Protein AF-A0A8H3VP81-F1 (afdb_monomer)

Nearest PDB structures (foldseek):
  7emz-assembly1_A  TM=8.449E-01  e=2.776E-16  Aspergillus novofumigatus IBT 16806
  7enb-assembly2_B  TM=8.308E-01  e=3.836E-16  Aspergillus novofumigatus IBT 16806
  7emz-assembly2_B  TM=8.264E-01  e=7.727E-16  Aspergillus novofumigatus IBT 16806
  7de2-assembly2_B  TM=8.235E-01  e=1.255E-15  Aspergillus novofumigatus IBT 16806
  7enb-assembly1_A  TM=8.402E-01  e=2.815E-15  Aspergillus novofumigatus IBT 16806

Sequence (264 aa):
MATAAVQYAPGTPSSGATVLLEKEKRTQEGRHDVATTMYYYKEADDGSPPAPTYVGKPDNVERPFVGQRVVVRDISGREGEYRLDNHGFQVLKHVSQEKEFVDDGKIKAEYYPEVEQLLKDATGANRIFIFDHTIRRQTADDRLSGTQLRGPIINIWRPIKTIYKDPLAIASAPSVPDSDLVGAALVYPDRRGETFVVKPGKGHEWFFKYAQTPGEVTLIKCFDSWEHEGLARRVPHSAFVDEAEEGREARESIEVRALVFYDE

Solvent-accessible surface area (backbone atoms only — not comparable to full-atom values): 15400 Å² total; per-residue (Å²): 104,47,46,32,54,49,86,59,73,93,66,86,79,83,83,85,78,92,78,86,88,77,87,80,76,89,77,90,80,98,64,74,58,41,81,32,68,48,76,21,46,44,80,47,96,84,68,57,73,59,76,65,45,50,62,97,5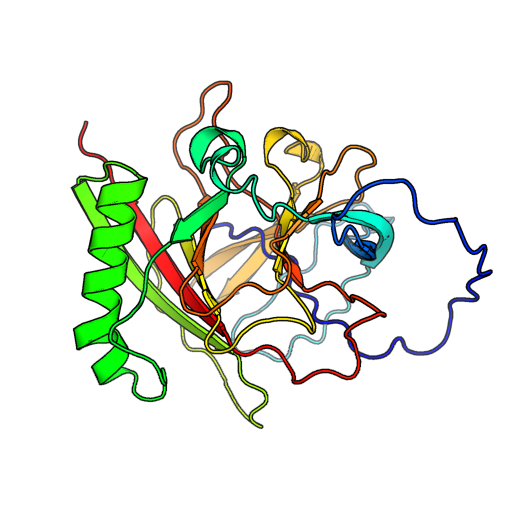0,88,82,85,70,87,76,61,65,40,78,42,81,45,61,36,37,41,37,70,98,48,41,88,77,40,37,48,53,54,28,7,28,29,60,43,84,47,76,64,88,70,67,78,84,84,46,72,68,55,42,60,70,54,41,46,58,53,51,46,50,53,46,28,73,75,68,69,37,76,45,70,47,76,57,47,70,49,78,42,63,98,62,100,76,86,85,87,84,80,64,88,89,90,67,27,32,39,36,42,38,31,33,58,41,67,29,60,14,56,40,65,34,36,33,34,17,84,35,55,59,71,92,39,51,41,73,23,39,36,34,45,96,89,48,78,41,30,27,32,44,42,43,82,60,95,64,56,44,36,34,28,58,69,62,38,33,43,46,37,32,38,40,36,29,28,31,47,85,72,87,58,92,74,55,31,36,35,25,50,33,31,53,43,70,41,82,93,28,62,91,46,67,79,52,33,34,38,36,38,37,28,30,59,36,69,81,133

Structure (mmCIF, N/CA/C/O backbone):
data_AF-A0A8H3VP81-F1
#
_entry.id   AF-A0A8H3VP81-F1
#
loop_
_atom_site.group_PDB
_atom_site.id
_atom_site.type_symbol
_atom_site.label_atom_id
_atom_site.label_alt_id
_atom_site.label_comp_id
_atom_site.label_asym_id
_atom_site.label_entity_id
_atom_site.label_seq_id
_atom_site.pdbx_PDB_ins_code
_atom_site.Cartn_x
_atom_site.Cartn_y
_atom_site.Cartn_z
_atom_site.occupancy
_atom_site.B_iso_or_equiv
_atom_site.auth_seq_id
_atom_site.auth_comp_id
_atom_site.auth_asym_id
_atom_site.auth_atom_id
_atom_site.pdbx_PDB_model_num
ATOM 1 N N . MET A 1 1 ? 14.656 -9.738 5.662 1.00 31.34 1 MET A N 1
ATOM 2 C CA . MET A 1 1 ? 13.296 -9.367 6.117 1.00 31.34 1 MET A CA 1
ATOM 3 C C . MET A 1 1 ? 12.781 -8.337 5.142 1.00 31.34 1 MET A C 1
ATOM 5 O O . MET A 1 1 ? 12.974 -7.159 5.396 1.00 31.34 1 MET A O 1
ATOM 9 N N . ALA A 1 2 ? 12.260 -8.798 4.009 1.00 26.44 2 ALA A N 1
ATOM 10 C CA . ALA A 1 2 ? 11.964 -7.953 2.868 1.00 26.44 2 ALA A CA 1
ATOM 11 C C . ALA A 1 2 ? 10.536 -7.423 2.916 1.00 26.44 2 ALA A C 1
ATOM 13 O O . ALA A 1 2 ? 9.584 -8.186 2.825 1.00 26.44 2 ALA A O 1
ATOM 14 N N . THR A 1 3 ? 10.405 -6.111 3.082 1.00 30.42 3 THR A N 1
ATOM 15 C CA . THR A 1 3 ? 9.191 -5.372 2.746 1.00 30.42 3 THR A CA 1
ATOM 16 C C . THR A 1 3 ? 9.321 -4.944 1.286 1.00 30.42 3 THR A C 1
ATOM 18 O O . THR A 1 3 ? 10.372 -4.449 0.892 1.00 30.42 3 THR A O 1
ATOM 21 N N . ALA A 1 4 ? 8.317 -5.166 0.444 1.00 30.89 4 ALA A N 1
ATOM 22 C CA . ALA A 1 4 ? 8.272 -4.566 -0.888 1.00 30.89 4 ALA A CA 1
ATOM 23 C C . ALA A 1 4 ? 7.542 -3.226 -0.756 1.00 30.89 4 ALA A C 1
ATOM 25 O O . ALA A 1 4 ? 6.317 -3.189 -0.787 1.00 30.89 4 ALA A O 1
ATOM 26 N N . ALA A 1 5 ? 8.275 -2.140 -0.526 1.00 35.00 5 ALA A N 1
ATOM 27 C CA . ALA A 1 5 ? 7.713 -0.795 -0.547 1.00 35.00 5 ALA A CA 1
ATOM 28 C C . ALA A 1 5 ? 8.438 -0.005 -1.634 1.00 35.00 5 ALA A C 1
ATOM 30 O O . ALA A 1 5 ? 9.649 0.199 -1.556 1.00 35.00 5 ALA A O 1
ATOM 31 N N . VAL A 1 6 ? 7.703 0.453 -2.646 1.00 32.59 6 VAL A N 1
ATOM 32 C CA . VAL A 1 6 ? 8.226 1.437 -3.595 1.00 32.59 6 VAL A CA 1
ATOM 33 C C . VAL A 1 6 ? 8.178 2.776 -2.855 1.00 32.59 6 VAL A C 1
ATOM 35 O O . VAL A 1 6 ? 7.139 3.416 -2.741 1.00 32.59 6 VAL A O 1
ATOM 38 N N . GLN A 1 7 ? 9.293 3.147 -2.222 1.00 30.36 7 GLN A N 1
ATOM 39 C CA . GLN A 1 7 ? 9.376 4.243 -1.244 1.00 30.36 7 GLN A CA 1
ATOM 40 C C . GLN A 1 7 ? 9.414 5.661 -1.841 1.00 30.36 7 GLN A C 1
ATOM 42 O O . GLN A 1 7 ? 9.808 6.604 -1.154 1.00 30.36 7 GLN A O 1
ATOM 47 N N . TYR A 1 8 ? 8.990 5.866 -3.086 1.00 30.80 8 TYR A N 1
ATOM 48 C CA . TYR A 1 8 ? 9.090 7.184 -3.707 1.00 30.80 8 TYR A CA 1
ATOM 49 C C . TYR A 1 8 ? 7.761 7.937 -3.630 1.00 30.80 8 TYR A C 1
ATOM 51 O O . TYR A 1 8 ? 6.795 7.623 -4.320 1.00 30.80 8 TYR A O 1
ATOM 59 N N . ALA A 1 9 ? 7.724 8.959 -2.770 1.00 28.20 9 ALA A N 1
ATOM 60 C CA . ALA A 1 9 ? 6.784 10.061 -2.926 1.00 28.20 9 ALA A CA 1
ATOM 61 C C . ALA A 1 9 ? 7.248 10.919 -4.121 1.00 28.20 9 ALA A C 1
ATOM 63 O O . ALA A 1 9 ? 8.451 11.178 -4.225 1.00 28.20 9 ALA A O 1
ATOM 64 N N . PRO A 1 10 ? 6.353 11.366 -5.015 1.00 31.06 10 PRO A N 1
ATOM 65 C CA . PRO A 1 10 ? 6.738 12.247 -6.107 1.00 31.06 10 PRO A CA 1
ATOM 66 C C . PRO A 1 10 ? 7.179 13.605 -5.542 1.00 31.06 10 PRO A C 1
ATOM 68 O O . PRO A 1 10 ? 6.376 14.385 -5.038 1.00 31.06 10 PRO A O 1
ATOM 71 N N . GLY A 1 11 ? 8.484 13.862 -5.602 1.00 30.55 11 GLY A N 1
ATOM 72 C CA . GLY A 1 11 ? 9.084 15.190 -5.517 1.00 30.55 11 GLY A CA 1
ATOM 73 C C . GLY A 1 11 ? 9.434 15.669 -6.925 1.00 30.55 11 GLY A C 1
ATOM 74 O O . GLY A 1 11 ? 9.762 14.860 -7.792 1.00 30.55 11 GLY A O 1
ATOM 75 N N . THR A 1 12 ? 9.319 16.975 -7.154 1.00 28.14 12 THR A N 1
ATOM 76 C CA . THR A 1 12 ? 9.455 17.657 -8.448 1.00 28.14 12 THR A CA 1
ATOM 77 C C . THR A 1 12 ? 10.636 17.123 -9.273 1.00 28.14 12 THR A C 1
ATOM 79 O O . THR A 1 12 ? 11.768 17.166 -8.783 1.00 28.14 12 THR A O 1
ATOM 82 N N . PRO A 1 13 ? 10.431 16.644 -10.516 1.00 33.00 13 PRO A N 1
ATOM 83 C CA . PRO A 1 13 ? 11.538 16.176 -11.333 1.00 33.00 13 PRO A CA 1
ATOM 84 C C . PRO A 1 13 ? 12.478 17.344 -11.640 1.00 33.00 13 PRO A C 1
ATOM 86 O O . PRO A 1 13 ? 12.058 18.378 -12.168 1.00 33.00 13 PRO A O 1
ATOM 89 N N . SER A 1 14 ? 13.766 17.179 -11.336 1.00 29.98 14 SER A N 1
ATOM 90 C CA . SER A 1 14 ? 14.806 18.022 -11.911 1.00 29.98 14 SER A CA 1
ATOM 91 C C . SER A 1 14 ? 14.835 17.775 -13.422 1.00 29.98 14 SER A C 1
ATOM 93 O O . SER A 1 14 ? 15.289 16.745 -13.901 1.00 29.98 14 SER A O 1
ATOM 95 N N . SER A 1 15 ? 14.260 18.731 -14.157 1.00 34.03 15 SER A N 1
ATOM 96 C CA . SER A 1 15 ? 14.527 19.083 -15.557 1.00 34.03 15 SER A CA 1
ATOM 97 C C . SER A 1 15 ? 15.039 17.951 -16.466 1.00 34.03 15 SER A C 1
ATOM 99 O O . SER A 1 15 ? 16.248 17.745 -16.573 1.00 34.03 15 SER A O 1
ATOM 101 N N . GLY A 1 16 ? 14.142 17.329 -17.242 1.00 33.69 16 GLY A N 1
ATOM 102 C CA . GLY A 1 16 ? 14.579 16.566 -18.418 1.00 33.69 16 GLY A CA 1
ATOM 103 C C . GLY A 1 16 ? 13.631 15.528 -19.016 1.00 33.69 16 GLY A C 1
ATOM 104 O O . GLY A 1 16 ? 14.121 14.520 -19.508 1.00 33.69 16 GLY A O 1
ATOM 105 N N . ALA A 1 17 ? 12.308 15.722 -19.010 1.00 31.64 17 ALA A N 1
ATOM 106 C CA . ALA A 1 17 ? 11.405 14.840 -19.758 1.00 31.64 17 ALA A CA 1
ATOM 107 C C . ALA A 1 17 ? 10.361 15.653 -20.535 1.00 31.64 17 ALA A C 1
ATOM 109 O O . ALA A 1 17 ? 9.475 16.275 -19.952 1.00 31.64 17 ALA A O 1
ATOM 110 N N . THR A 1 18 ? 10.474 15.664 -21.864 1.00 27.55 18 THR A N 1
ATOM 111 C CA . THR A 1 18 ? 9.452 16.212 -22.764 1.00 27.55 18 THR A CA 1
ATOM 112 C C . THR A 1 18 ? 8.326 15.189 -22.898 1.00 27.55 18 THR A C 1
ATOM 114 O O . THR A 1 18 ? 8.525 14.124 -23.476 1.00 27.55 18 THR A O 1
ATOM 117 N N . VAL A 1 19 ? 7.147 15.500 -22.356 1.00 34.31 19 VAL A N 1
ATOM 118 C CA . VAL A 1 19 ? 5.938 14.669 -22.468 1.00 34.31 19 VAL A CA 1
ATOM 119 C C . VAL A 1 19 ? 5.041 15.251 -23.563 1.00 34.31 19 VAL A C 1
ATOM 121 O O . VAL A 1 19 ? 4.592 16.390 -23.458 1.00 34.31 19 VAL A O 1
ATOM 124 N N . LEU A 1 20 ? 4.783 14.476 -24.620 1.00 30.33 20 LEU A N 1
ATOM 125 C CA . LEU A 1 20 ? 3.730 14.762 -25.597 1.00 30.33 20 LEU A CA 1
ATOM 126 C C . LEU A 1 20 ? 2.412 14.195 -25.056 1.00 30.33 20 LEU A C 1
ATOM 128 O O . LEU A 1 20 ? 2.304 12.999 -24.795 1.00 30.33 20 LEU A O 1
ATOM 132 N N . LEU A 1 21 ? 1.437 15.076 -24.837 1.00 30.00 21 LEU A N 1
ATOM 133 C CA . LEU A 1 21 ? 0.128 14.747 -24.276 1.00 30.00 21 LEU A CA 1
ATOM 134 C C . LEU A 1 21 ? -0.846 14.377 -25.399 1.00 30.00 21 LEU A C 1
ATOM 136 O O . LEU A 1 21 ? -1.317 15.255 -26.120 1.00 30.00 21 LEU A O 1
ATOM 140 N N . GLU A 1 22 ? -1.215 13.103 -25.497 1.00 32.81 22 GLU A N 1
ATOM 141 C CA . GLU A 1 22 ? -2.450 12.699 -26.172 1.00 32.81 22 GLU A CA 1
ATOM 142 C C . GLU A 1 22 ? -3.533 12.454 -25.117 1.00 32.81 22 GLU A C 1
ATOM 144 O O . GLU A 1 22 ? -3.372 11.666 -24.186 1.00 32.81 22 GLU A O 1
ATOM 149 N N . LYS A 1 23 ? -4.636 13.202 -25.227 1.00 31.95 23 LYS A N 1
ATOM 150 C CA . LYS A 1 23 ? -5.805 13.079 -24.351 1.00 31.95 23 LYS A CA 1
ATOM 151 C C . LYS A 1 23 ? -6.635 11.878 -24.791 1.00 31.95 23 LYS A C 1
ATOM 153 O O . LYS A 1 23 ? -7.395 11.985 -25.753 1.00 31.95 23 LYS A O 1
ATOM 158 N N . GLU A 1 24 ? -6.545 10.768 -24.069 1.00 39.34 24 GLU A N 1
ATOM 159 C CA . GLU A 1 24 ? -7.477 9.656 -24.258 1.00 39.34 24 GLU A CA 1
ATOM 160 C C . GLU A 1 24 ? -8.797 9.879 -23.505 1.00 39.34 24 GLU A C 1
ATOM 162 O O . GLU A 1 24 ? -8.860 10.396 -22.389 1.00 39.34 24 GLU A O 1
ATOM 167 N N . LYS A 1 25 ? -9.884 9.535 -24.200 1.00 37.19 25 LYS A N 1
ATOM 168 C CA . LYS A 1 25 ? -11.284 9.730 -23.813 1.00 37.19 25 LYS A CA 1
ATOM 169 C C . LYS A 1 25 ? -11.712 8.718 -22.745 1.00 37.19 25 LYS A C 1
ATOM 171 O O . LYS A 1 25 ? -11.517 7.520 -22.916 1.00 37.19 25 LYS A O 1
ATOM 176 N N . ARG A 1 26 ? -12.417 9.220 -21.723 1.00 42.69 26 ARG A N 1
ATOM 177 C CA . ARG A 1 26 ? -13.188 8.460 -20.720 1.00 42.69 26 ARG A CA 1
ATOM 178 C C . ARG A 1 26 ? -14.019 7.348 -21.377 1.00 42.69 26 ARG A C 1
ATOM 180 O O . ARG A 1 26 ? -14.896 7.644 -22.190 1.00 42.69 26 ARG A O 1
ATOM 187 N N . THR A 1 27 ? -13.778 6.100 -20.994 1.00 40.91 27 THR A N 1
ATOM 188 C CA . THR A 1 27 ? -14.673 4.963 -21.258 1.00 40.91 27 THR A CA 1
ATOM 189 C C . THR A 1 27 ? -15.631 4.743 -20.077 1.00 40.91 27 THR A C 1
ATOM 191 O O . THR A 1 27 ? -15.440 5.282 -18.990 1.00 40.91 27 THR A O 1
ATOM 194 N N . GLN A 1 28 ? -16.758 4.095 -20.370 1.00 42.06 28 GLN A N 1
ATOM 195 C CA . GLN A 1 28 ? -18.056 4.189 -19.688 1.00 42.06 28 GLN A CA 1
ATOM 196 C C . GLN A 1 28 ? -18.141 3.613 -18.254 1.00 42.06 28 GLN A C 1
ATOM 198 O O . GLN A 1 28 ? -17.516 2.611 -17.936 1.00 42.06 28 GLN A O 1
ATOM 203 N N . GLU A 1 29 ? -19.036 4.247 -17.475 1.00 47.41 29 GLU A N 1
ATOM 204 C CA . GLU A 1 29 ? -19.636 3.897 -16.167 1.00 47.41 29 GLU A CA 1
ATOM 205 C C . GLU A 1 29 ? -18.781 3.994 -14.881 1.00 47.41 29 GLU A C 1
ATOM 207 O O . GLU A 1 29 ? -18.199 3.038 -14.384 1.00 47.41 29 GLU A O 1
ATOM 212 N N . GLY A 1 30 ? -18.832 5.177 -14.252 1.00 63.47 30 GLY A N 1
ATOM 213 C CA . GLY A 1 30 ? -18.900 5.335 -12.788 1.00 63.47 30 GLY A CA 1
ATOM 214 C C . GLY A 1 30 ? -17.639 5.144 -11.936 1.00 63.47 30 GLY A C 1
ATOM 215 O O . GLY A 1 30 ? -17.684 5.527 -10.770 1.00 63.47 30 GLY A O 1
ATOM 216 N N . ARG A 1 31 ? -16.536 4.598 -12.462 1.00 83.94 31 ARG A N 1
ATOM 217 C CA . ARG A 1 31 ? -15.318 4.300 -11.674 1.00 83.94 31 ARG A CA 1
ATOM 218 C C . ARG A 1 31 ? -14.227 5.350 -11.865 1.00 83.94 31 ARG A C 1
ATOM 220 O O . ARG A 1 31 ? -14.074 5.894 -12.960 1.00 83.94 31 ARG A O 1
ATOM 227 N N . HIS A 1 32 ? -13.473 5.634 -10.803 1.00 95.75 32 HIS A N 1
ATOM 228 C CA . HIS A 1 32 ? -12.393 6.625 -10.816 1.00 95.75 32 HIS A CA 1
ATOM 229 C C . HIS A 1 32 ? -11.045 5.982 -11.166 1.00 95.75 32 HIS A C 1
ATOM 231 O O . HIS A 1 32 ? -10.088 6.083 -10.414 1.00 95.75 32 HIS A O 1
ATOM 237 N N . ASP A 1 33 ? -10.957 5.272 -12.291 1.00 97.44 33 ASP A N 1
ATOM 238 C CA . ASP A 1 33 ? -9.673 4.724 -12.752 1.00 97.44 33 ASP A CA 1
ATOM 239 C C . ASP A 1 33 ? -8.718 5.866 -13.142 1.00 97.44 33 ASP A C 1
ATOM 241 O O . ASP A 1 33 ? -9.114 6.810 -13.834 1.00 97.44 33 ASP A O 1
ATOM 245 N N . VAL A 1 34 ? -7.448 5.773 -12.734 1.00 97.62 34 VAL A N 1
ATOM 246 C CA . VAL A 1 34 ? -6.461 6.847 -12.930 1.00 97.62 34 VAL A CA 1
ATOM 247 C C . VAL A 1 34 ? -5.314 6.384 -13.820 1.00 97.62 34 VAL A C 1
ATOM 249 O O . VAL A 1 34 ? -4.563 5.472 -13.477 1.00 97.62 34 VAL A O 1
ATOM 252 N N . ALA A 1 35 ? -5.134 7.056 -14.957 1.00 97.31 35 ALA A N 1
ATOM 253 C CA . ALA A 1 35 ? -3.972 6.871 -15.820 1.00 97.31 35 ALA A CA 1
ATOM 254 C C . ALA A 1 35 ? -2.811 7.761 -15.347 1.00 97.31 35 ALA A C 1
ATOM 256 O O . ALA A 1 35 ? -2.815 8.973 -15.568 1.00 97.31 35 ALA A O 1
ATOM 257 N N . THR A 1 36 ? -1.792 7.161 -14.736 1.00 95.00 36 THR A N 1
ATOM 258 C CA . THR A 1 36 ? -0.668 7.868 -14.100 1.00 95.00 36 THR A CA 1
ATOM 259 C C . THR A 1 36 ? 0.681 7.276 -14.511 1.00 95.00 36 THR A C 1
ATOM 261 O O . THR A 1 36 ? 0.753 6.312 -15.278 1.00 95.00 36 THR A O 1
ATOM 264 N N . THR A 1 37 ? 1.768 7.867 -14.026 1.00 93.31 37 THR A N 1
ATOM 265 C CA . THR A 1 37 ? 3.122 7.326 -14.171 1.00 93.31 37 THR A CA 1
ATOM 266 C C . THR A 1 37 ? 3.552 6.699 -12.851 1.00 93.31 37 THR A C 1
ATOM 268 O O . THR A 1 37 ? 3.639 7.388 -11.839 1.00 93.31 37 THR A O 1
ATOM 271 N N . MET A 1 38 ? 3.857 5.402 -12.871 1.00 89.31 38 MET A N 1
ATOM 272 C CA . MET A 1 38 ? 4.494 4.709 -11.751 1.00 89.31 38 MET A CA 1
ATOM 273 C C . MET A 1 38 ? 5.995 4.613 -11.994 1.00 89.31 38 MET A C 1
ATOM 275 O O . MET A 1 38 ? 6.436 4.416 -13.128 1.00 89.31 38 MET A O 1
ATOM 279 N N . TYR A 1 39 ? 6.779 4.753 -10.931 1.00 88.38 39 TYR A N 1
ATOM 280 C CA . TYR A 1 39 ? 8.235 4.737 -10.998 1.00 88.38 39 TYR A CA 1
ATOM 281 C C . TYR A 1 39 ? 8.774 3.393 -10.519 1.00 88.38 39 TYR A C 1
ATOM 283 O O . TYR A 1 39 ? 8.537 2.980 -9.385 1.00 88.38 39 TYR A O 1
ATOM 291 N N . TYR A 1 40 ? 9.506 2.725 -11.401 1.00 89.12 40 TYR A N 1
ATOM 292 C CA . TYR A 1 40 ? 10.112 1.419 -11.178 1.00 89.12 40 TYR A CA 1
ATOM 293 C C . TYR A 1 40 ? 11.619 1.549 -11.032 1.00 89.12 40 TYR A C 1
ATOM 295 O O . TYR A 1 40 ? 12.219 2.515 -11.500 1.00 89.12 40 TYR A O 1
ATOM 303 N N . TYR A 1 41 ? 12.242 0.550 -10.421 1.00 89.31 41 TYR A N 1
ATOM 304 C CA . TYR A 1 41 ? 13.688 0.422 -10.395 1.00 89.31 41 TYR A CA 1
ATOM 305 C C . TYR A 1 41 ? 14.238 0.252 -11.809 1.00 89.31 41 TYR A C 1
ATOM 307 O O . TYR A 1 41 ? 13.760 -0.582 -12.582 1.00 89.31 41 TYR A O 1
ATOM 315 N N . LYS A 1 42 ? 15.261 1.045 -12.131 1.00 89.69 42 LYS A N 1
ATOM 316 C CA . LYS A 1 42 ? 16.054 0.873 -13.341 1.00 89.69 42 LYS A CA 1
ATOM 317 C C . LYS A 1 42 ? 17.310 0.083 -12.977 1.00 89.69 42 LYS A C 1
ATOM 319 O O . LYS A 1 42 ? 18.142 0.566 -12.211 1.00 89.69 42 LYS A O 1
ATOM 324 N N . GLU A 1 43 ? 17.423 -1.121 -13.533 1.00 90.56 43 GLU A N 1
ATOM 325 C CA . GLU A 1 43 ? 18.623 -1.952 -13.403 1.00 90.56 43 GLU A CA 1
ATOM 326 C C . GLU A 1 43 ? 19.861 -1.191 -13.896 1.00 90.56 43 GLU A C 1
ATOM 328 O O . GLU A 1 43 ? 19.788 -0.394 -14.836 1.00 90.56 43 GLU A O 1
ATOM 333 N N . ALA A 1 44 ? 20.993 -1.418 -13.232 1.00 89.00 44 ALA A N 1
ATOM 334 C CA . ALA A 1 44 ? 22.259 -0.851 -13.661 1.00 89.00 44 ALA A CA 1
ATOM 335 C C . ALA A 1 44 ? 22.723 -1.524 -14.961 1.00 89.00 44 ALA A C 1
ATOM 337 O O . ALA A 1 44 ? 22.599 -2.741 -15.110 1.00 89.00 44 ALA A O 1
ATOM 338 N N . ASP A 1 45 ? 23.296 -0.745 -15.882 1.00 88.56 45 ASP A N 1
ATOM 339 C CA . ASP A 1 45 ? 23.763 -1.254 -17.181 1.00 88.56 45 ASP A CA 1
ATOM 340 C C . ASP A 1 45 ? 24.871 -2.319 -17.029 1.00 88.56 45 ASP A C 1
ATOM 342 O O . ASP A 1 45 ? 25.062 -3.158 -17.907 1.00 88.56 45 ASP A O 1
ATOM 346 N N . ASP A 1 46 ? 25.590 -2.306 -15.900 1.00 90.44 46 ASP A N 1
ATOM 347 C CA . ASP A 1 46 ? 26.633 -3.272 -15.539 1.00 90.44 46 ASP A CA 1
ATOM 348 C C . ASP A 1 46 ? 26.108 -4.513 -14.788 1.00 90.44 46 ASP A C 1
ATOM 350 O O . ASP A 1 46 ? 26.891 -5.390 -14.420 1.00 90.44 46 ASP A O 1
ATOM 354 N N . GLY A 1 47 ? 24.794 -4.599 -14.551 1.00 87.12 47 GLY A N 1
ATOM 355 C CA . GLY A 1 47 ? 24.151 -5.692 -13.821 1.00 87.12 47 GLY A CA 1
ATOM 356 C C . GLY A 1 47 ? 24.413 -5.693 -12.313 1.00 87.12 47 GLY A C 1
ATOM 357 O O . GLY A 1 47 ? 24.097 -6.678 -11.639 1.00 87.12 47 GLY A O 1
ATOM 358 N N . SER A 1 48 ? 24.998 -4.626 -11.761 1.00 89.00 48 SER A N 1
ATOM 359 C CA . SER A 1 48 ? 25.196 -4.507 -10.318 1.00 89.00 48 SER A CA 1
ATOM 360 C C . SER A 1 48 ? 23.855 -4.489 -9.564 1.00 89.00 48 SER A C 1
ATOM 362 O O . SER A 1 48 ? 22.856 -3.954 -10.057 1.00 89.00 48 SER A O 1
ATOM 364 N N . PRO A 1 49 ? 23.793 -5.091 -8.359 1.00 88.12 49 PRO A N 1
ATOM 365 C CA . PRO A 1 49 ? 22.574 -5.082 -7.562 1.00 88.12 49 PRO A CA 1
ATOM 366 C C . PRO A 1 49 ? 22.246 -3.663 -7.069 1.00 88.12 49 PRO A C 1
ATOM 368 O O . PRO A 1 49 ? 23.140 -2.815 -6.982 1.00 88.12 49 PRO A O 1
ATOM 371 N N . PRO A 1 50 ? 20.992 -3.404 -6.652 1.00 87.69 50 PRO A N 1
ATOM 372 C CA . PRO A 1 50 ? 20.606 -2.125 -6.077 1.00 87.69 50 PRO A CA 1
ATOM 373 C C . PRO A 1 50 ? 21.532 -1.722 -4.927 1.00 87.69 50 PRO A C 1
ATOM 375 O O . PRO A 1 50 ? 21.844 -2.524 -4.037 1.00 87.69 50 PRO A O 1
ATOM 378 N N . ALA A 1 51 ? 21.941 -0.456 -4.920 1.00 86.69 51 ALA A N 1
ATOM 379 C CA . ALA A 1 51 ? 22.804 0.054 -3.871 1.00 86.69 51 ALA A CA 1
ATOM 380 C C . ALA A 1 51 ? 22.127 -0.045 -2.488 1.00 86.69 51 ALA A C 1
ATOM 382 O O . ALA A 1 51 ? 20.944 0.298 -2.356 1.00 86.69 51 ALA A O 1
ATOM 383 N N . PRO A 1 52 ? 22.865 -0.469 -1.442 1.00 85.50 52 PRO A N 1
ATOM 384 C CA . PRO A 1 52 ? 22.312 -0.619 -0.104 1.00 85.50 52 PRO A CA 1
ATOM 385 C C . PRO A 1 52 ? 21.830 0.720 0.459 1.00 85.50 52 PRO A C 1
ATOM 387 O O . PRO A 1 52 ? 22.465 1.756 0.259 1.00 85.50 52 PRO A O 1
ATOM 390 N N . THR A 1 53 ? 20.741 0.698 1.218 1.00 81.06 53 THR A N 1
ATOM 391 C CA . THR A 1 53 ? 20.315 1.824 2.058 1.00 81.06 53 THR A CA 1
ATOM 392 C C . THR A 1 53 ? 20.869 1.626 3.463 1.00 81.06 53 THR A C 1
ATOM 394 O O . THR A 1 53 ? 20.673 0.568 4.060 1.00 81.06 53 THR A O 1
ATOM 397 N N . TYR A 1 54 ? 21.559 2.632 4.005 1.00 80.25 54 TYR A N 1
ATOM 398 C CA . TYR A 1 54 ? 22.099 2.591 5.366 1.00 80.25 54 TYR A CA 1
ATOM 399 C C . TYR A 1 54 ? 21.183 3.345 6.325 1.00 80.25 54 TYR A C 1
ATOM 401 O O . TYR A 1 54 ? 21.080 4.569 6.276 1.00 80.25 54 TYR A O 1
ATOM 409 N N . VAL A 1 55 ? 20.536 2.616 7.226 1.00 74.94 55 VAL A N 1
ATOM 410 C CA . VAL A 1 55 ? 19.604 3.200 8.190 1.00 74.94 55 VAL A CA 1
ATOM 411 C C . VAL A 1 55 ? 20.358 4.067 9.198 1.00 74.94 55 VAL A C 1
ATOM 413 O O . VAL A 1 55 ? 21.413 3.686 9.706 1.00 74.94 55 VAL A O 1
ATOM 416 N N . GLY A 1 56 ? 19.810 5.251 9.479 1.00 73.19 56 GLY A N 1
ATOM 417 C CA . GLY A 1 56 ? 20.413 6.232 10.386 1.00 73.19 56 GLY A CA 1
ATOM 418 C C . GLY A 1 56 ? 21.548 7.054 9.768 1.00 73.19 56 GLY A C 1
ATOM 419 O O . GLY A 1 56 ? 22.168 7.847 10.473 1.00 73.19 56 GLY A O 1
ATOM 420 N N . LYS A 1 57 ? 21.823 6.895 8.467 1.00 73.44 57 LYS A N 1
ATOM 421 C CA . LYS A 1 57 ? 22.798 7.703 7.726 1.00 73.44 57 LYS A CA 1
ATOM 422 C C . LYS A 1 57 ? 22.111 8.456 6.582 1.00 73.44 57 LYS A C 1
ATOM 424 O O . LYS A 1 57 ? 21.118 7.957 6.057 1.00 73.44 57 LYS A O 1
ATOM 429 N N . PRO A 1 58 ? 22.623 9.635 6.182 1.00 72.81 58 PRO A N 1
ATOM 430 C CA . PRO A 1 58 ? 22.178 10.294 4.961 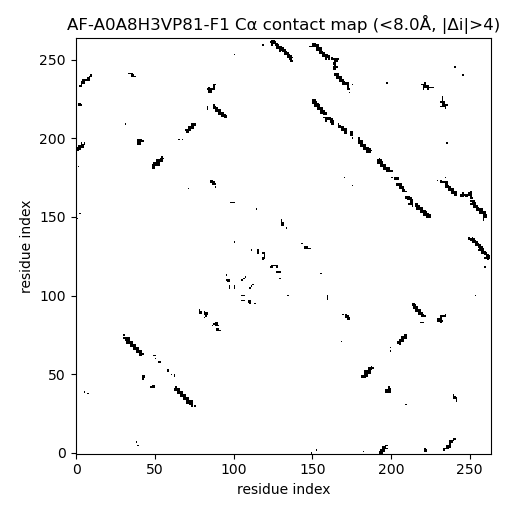1.00 72.81 58 PRO A CA 1
ATOM 431 C C . PRO A 1 58 ? 22.327 9.356 3.763 1.00 72.81 58 PRO A C 1
ATOM 433 O O . PRO A 1 58 ? 23.384 8.749 3.568 1.00 72.81 58 PRO A O 1
ATOM 436 N N . ASP A 1 59 ? 21.259 9.231 2.984 1.00 73.31 59 ASP A N 1
ATOM 437 C CA . ASP A 1 59 ? 21.246 8.399 1.791 1.00 73.31 59 ASP A CA 1
ATOM 438 C C . ASP A 1 59 ? 21.704 9.230 0.591 1.00 73.31 59 ASP A C 1
ATOM 440 O O . ASP A 1 59 ? 20.916 9.903 -0.066 1.00 73.31 59 ASP A O 1
ATOM 444 N N . ASN A 1 60 ? 23.015 9.227 0.351 1.00 74.44 60 ASN A N 1
ATOM 445 C CA . ASN A 1 60 ? 23.641 10.005 -0.723 1.00 74.44 60 ASN A CA 1
ATOM 446 C C . ASN A 1 60 ? 23.752 9.212 -2.034 1.00 74.44 60 ASN A C 1
ATOM 448 O O . ASN A 1 60 ? 24.470 9.630 -2.942 1.00 74.44 60 ASN A O 1
ATOM 452 N N . VAL A 1 61 ? 23.119 8.038 -2.113 1.00 75.31 61 VAL A N 1
ATOM 453 C CA . VAL A 1 61 ? 23.212 7.172 -3.285 1.00 75.31 61 VAL A CA 1
ATOM 454 C C . VAL A 1 61 ? 22.006 7.396 -4.180 1.00 75.31 61 VAL A C 1
ATOM 456 O O . VAL A 1 61 ? 20.864 7.144 -3.792 1.00 75.31 61 VAL A O 1
ATOM 459 N N . GLU A 1 62 ? 22.269 7.842 -5.404 1.00 73.31 62 GLU A N 1
ATOM 460 C CA . GLU A 1 62 ? 21.246 7.913 -6.435 1.00 73.31 62 GLU A CA 1
ATOM 461 C C . GLU A 1 62 ? 20.807 6.496 -6.820 1.00 73.31 62 GLU A C 1
ATOM 463 O O . GLU A 1 62 ? 21.629 5.622 -7.101 1.00 73.31 62 GLU A O 1
ATOM 468 N N . ARG A 1 63 ? 19.494 6.260 -6.812 1.00 77.75 63 ARG A N 1
ATOM 469 C CA . ARG A 1 63 ? 18.890 5.008 -7.273 1.00 77.75 63 ARG A CA 1
ATOM 470 C C . ARG A 1 63 ? 18.048 5.332 -8.500 1.00 77.75 63 ARG A C 1
ATOM 472 O O . ARG A 1 63 ? 16.966 5.900 -8.341 1.00 77.75 63 ARG A O 1
ATOM 479 N N . PRO A 1 64 ? 18.553 5.030 -9.707 1.00 83.12 64 PRO A N 1
ATOM 480 C CA . PRO A 1 64 ? 17.850 5.340 -10.937 1.00 83.12 64 PRO A CA 1
ATOM 481 C C . PRO A 1 64 ? 16.481 4.666 -10.988 1.00 83.12 64 PRO A C 1
ATOM 483 O O . PRO A 1 64 ? 16.309 3.510 -10.588 1.00 83.12 64 PRO A O 1
ATOM 486 N N . PHE A 1 65 ? 15.514 5.392 -11.534 1.00 86.19 65 PHE A N 1
ATOM 487 C CA . PHE A 1 65 ? 14.166 4.901 -11.761 1.00 86.19 65 PHE A CA 1
ATOM 488 C C . PHE A 1 65 ? 13.758 5.079 -13.220 1.00 86.19 65 PHE A C 1
ATOM 490 O O . PHE A 1 65 ? 14.306 5.902 -13.955 1.00 86.19 65 PHE A O 1
ATOM 497 N N . VAL A 1 66 ? 12.765 4.303 -13.634 1.00 90.19 66 VAL A N 1
ATOM 498 C CA . VAL A 1 66 ? 12.108 4.416 -14.932 1.00 90.19 66 VAL A CA 1
ATOM 499 C C . VAL A 1 66 ? 10.616 4.635 -14.711 1.00 90.19 66 VAL A C 1
ATOM 501 O O . VAL A 1 66 ? 9.965 3.895 -13.976 1.00 90.19 66 VAL A O 1
ATOM 504 N N . GLY A 1 67 ? 10.075 5.689 -15.318 1.00 90.88 67 GLY A N 1
ATOM 505 C CA . GLY A 1 67 ? 8.639 5.940 -15.312 1.00 90.88 67 GLY A CA 1
ATOM 506 C C . GLY A 1 67 ? 7.939 5.054 -16.339 1.00 90.88 67 GLY A C 1
ATOM 507 O O . GLY A 1 67 ? 8.340 5.020 -17.501 1.00 90.88 67 GLY A O 1
ATOM 508 N N . GLN A 1 68 ? 6.875 4.372 -15.931 1.00 93.19 68 GLN A N 1
ATOM 509 C CA . GLN A 1 68 ? 5.998 3.616 -16.818 1.00 93.19 68 GLN A CA 1
ATOM 510 C C . GLN A 1 68 ? 4.561 4.103 -16.632 1.00 93.19 68 GLN A C 1
ATOM 512 O O . GLN A 1 68 ? 4.058 4.194 -15.510 1.00 93.19 68 GLN A O 1
ATOM 517 N N . ARG A 1 69 ? 3.893 4.414 -17.747 1.00 96.00 69 ARG A N 1
ATOM 518 C CA . ARG A 1 69 ? 2.465 4.742 -17.745 1.00 96.00 69 ARG A CA 1
ATOM 519 C C . ARG A 1 69 ? 1.662 3.496 -17.399 1.00 96.00 69 ARG A C 1
ATOM 521 O O . ARG A 1 69 ? 1.863 2.443 -18.001 1.00 96.00 69 ARG A O 1
ATOM 528 N N . VAL A 1 70 ? 0.758 3.631 -16.440 1.00 95.75 70 VAL A N 1
ATOM 529 C CA . VAL A 1 70 ? -0.144 2.565 -16.001 1.00 95.75 70 VAL A CA 1
ATOM 530 C C . VAL A 1 70 ? -1.533 3.135 -15.738 1.00 95.75 70 VAL A C 1
ATOM 532 O O . VAL A 1 70 ? -1.697 4.342 -15.558 1.00 95.75 70 VAL A O 1
ATOM 535 N N . VAL A 1 71 ? -2.525 2.252 -15.677 1.00 97.56 71 VAL A N 1
ATOM 536 C CA . VAL A 1 71 ? -3.845 2.570 -15.128 1.00 97.56 71 VAL A CA 1
ATOM 537 C C . VAL A 1 71 ? -3.934 1.946 -13.743 1.00 97.56 71 VAL A C 1
ATOM 539 O O . VAL A 1 71 ? -3.811 0.728 -13.609 1.00 97.56 71 VAL A O 1
ATOM 542 N N . VAL A 1 72 ? -4.139 2.775 -12.724 1.00 98.19 72 VAL A N 1
ATOM 543 C CA . VAL A 1 72 ? -4.464 2.329 -11.368 1.00 98.19 72 VAL A CA 1
ATOM 544 C C . VAL A 1 72 ? -5.983 2.235 -11.275 1.00 98.19 72 VAL A C 1
ATOM 546 O O . VAL A 1 72 ? -6.683 3.228 -11.473 1.00 98.19 72 VAL A O 1
ATOM 549 N N . ARG A 1 73 ? -6.499 1.029 -11.037 1.00 98.56 73 ARG A N 1
ATOM 550 C CA . ARG A 1 73 ? -7.934 0.730 -11.114 1.00 98.56 73 ARG A CA 1
ATOM 551 C C . ARG A 1 73 ? -8.621 0.941 -9.771 1.00 98.56 73 ARG A C 1
ATOM 553 O O . ARG A 1 73 ? -8.161 0.424 -8.752 1.00 98.56 73 ARG A O 1
ATOM 560 N N . ASP A 1 74 ? -9.733 1.663 -9.778 1.00 98.44 74 ASP A N 1
ATOM 561 C CA . ASP A 1 74 ? -10.527 1.946 -8.586 1.00 98.44 74 ASP A CA 1
ATOM 562 C C . ASP A 1 74 ? -11.380 0.734 -8.199 1.00 98.44 74 ASP A C 1
ATOM 564 O O . ASP A 1 74 ? -12.259 0.287 -8.943 1.00 98.44 74 ASP A O 1
ATOM 568 N N . ILE A 1 75 ? -11.153 0.199 -7.002 1.00 97.88 75 ILE A N 1
ATOM 569 C CA . ILE A 1 75 ? -11.866 -0.973 -6.478 1.00 97.88 75 ILE A CA 1
ATOM 570 C C . ILE A 1 75 ? -13.165 -0.629 -5.746 1.00 97.88 75 ILE A C 1
ATOM 572 O O . ILE A 1 75 ? -13.795 -1.536 -5.207 1.00 97.88 75 ILE A O 1
ATOM 576 N N . SER A 1 76 ? -13.577 0.642 -5.718 1.00 96.62 76 SER A N 1
ATOM 577 C CA . SER A 1 76 ? -14.798 1.082 -5.035 1.00 96.62 76 SER A CA 1
ATOM 578 C C . SER A 1 76 ? -16.020 0.240 -5.421 1.00 96.62 76 SER A C 1
ATOM 580 O O . SER A 1 76 ? -16.335 0.081 -6.602 1.00 96.62 76 SER A O 1
ATOM 582 N N . GLY A 1 77 ? -16.705 -0.310 -4.416 1.00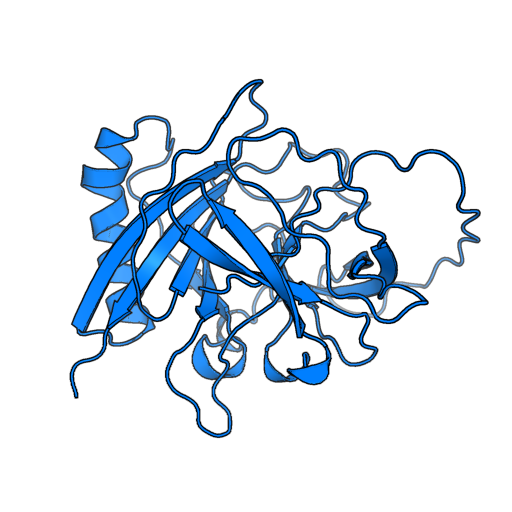 95.81 77 GLY A N 1
ATOM 583 C CA . GLY A 1 77 ? -17.863 -1.196 -4.577 1.00 95.81 77 GLY A CA 1
ATOM 584 C C . GLY A 1 77 ? -17.526 -2.651 -4.929 1.00 95.81 77 GLY A C 1
ATOM 585 O O . GLY A 1 77 ? -18.438 -3.463 -5.074 1.00 95.81 77 GLY A O 1
ATOM 586 N N . ARG A 1 78 ? -16.241 -2.992 -5.073 1.00 96.25 78 ARG A N 1
ATOM 587 C CA . ARG A 1 78 ? -15.724 -4.337 -5.388 1.00 96.25 78 ARG A CA 1
ATOM 588 C C . ARG A 1 78 ? -14.636 -4.777 -4.408 1.00 96.25 78 ARG A C 1
ATOM 590 O O . ARG A 1 78 ? -13.867 -5.687 -4.693 1.00 96.25 78 ARG A O 1
ATOM 597 N N . GLU A 1 79 ? -14.571 -4.158 -3.233 1.00 96.12 79 GLU A N 1
ATOM 598 C CA . GLU A 1 79 ? -13.539 -4.406 -2.223 1.00 96.12 79 GLU A CA 1
ATOM 599 C C . GLU A 1 79 ? -13.488 -5.881 -1.804 1.00 96.12 79 GLU A C 1
ATOM 601 O O . GLU A 1 79 ? -12.409 -6.428 -1.596 1.00 96.12 79 GLU A O 1
ATOM 606 N N . GLY A 1 80 ? -14.653 -6.536 -1.733 1.00 95.88 80 GLY A N 1
ATOM 607 C CA . GLY A 1 80 ? -14.782 -7.939 -1.329 1.00 95.88 80 GLY A CA 1
ATOM 608 C C . GLY A 1 80 ? -14.188 -8.957 -2.309 1.00 95.88 80 GLY A C 1
ATOM 609 O O . GLY A 1 80 ? -14.023 -10.117 -1.940 1.00 95.88 80 GLY A O 1
ATOM 610 N N . GLU A 1 81 ? -13.851 -8.546 -3.533 1.00 96.62 81 GLU A N 1
ATOM 611 C CA . GLU A 1 81 ? -13.206 -9.415 -4.526 1.00 96.62 81 GLU A CA 1
ATOM 612 C C . GLU A 1 81 ? -11.703 -9.584 -4.265 1.00 96.62 81 GLU A C 1
ATOM 614 O O . GLU A 1 81 ? -11.103 -10.575 -4.687 1.00 96.62 81 GLU A O 1
ATOM 619 N N . TYR A 1 82 ? -11.099 -8.645 -3.531 1.00 97.31 82 TYR A N 1
ATOM 620 C CA . TYR A 1 82 ? -9.668 -8.615 -3.255 1.00 97.31 82 TYR A CA 1
ATOM 621 C C . TYR A 1 82 ? -9.403 -9.174 -1.859 1.00 97.31 82 TYR A C 1
ATOM 623 O O . TYR A 1 82 ? -9.872 -8.660 -0.843 1.00 97.31 82 TYR A O 1
ATOM 631 N N . ARG A 1 83 ? -8.668 -10.283 -1.824 1.00 96.81 83 ARG A N 1
ATOM 632 C CA . ARG A 1 83 ? -8.409 -11.090 -0.627 1.00 96.81 83 ARG A CA 1
ATOM 633 C C . ARG A 1 83 ? -6.910 -11.172 -0.386 1.00 96.81 83 ARG A C 1
ATOM 635 O O . ARG A 1 83 ? -6.152 -11.324 -1.348 1.00 96.81 83 ARG A O 1
ATOM 642 N N . LEU A 1 84 ? -6.507 -11.166 0.887 1.00 94.25 84 LEU A N 1
ATOM 643 C CA . LEU A 1 84 ? -5.098 -11.249 1.281 1.00 94.25 84 LEU A CA 1
ATOM 644 C C . LEU A 1 84 ? -4.370 -12.436 0.648 1.00 94.25 84 LEU A C 1
ATOM 646 O O . LEU A 1 84 ? -3.235 -12.275 0.209 1.00 94.25 84 LEU A O 1
ATOM 650 N N . ASP A 1 85 ? -5.016 -13.596 0.564 1.00 93.88 85 ASP A N 1
ATOM 651 C CA . ASP A 1 85 ? -4.352 -14.808 0.084 1.00 93.88 85 ASP A CA 1
ATOM 652 C C . ASP A 1 85 ? -4.178 -14.859 -1.424 1.00 93.88 85 ASP A C 1
ATOM 654 O O . ASP A 1 85 ? -3.181 -15.399 -1.869 1.00 93.88 85 ASP A O 1
ATOM 658 N N . ASN A 1 86 ? -5.063 -14.255 -2.218 1.00 94.50 86 ASN A N 1
ATOM 659 C CA . ASN A 1 86 ? -4.989 -14.389 -3.680 1.00 94.50 86 ASN A CA 1
ATOM 660 C C . ASN A 1 86 ? -4.436 -13.130 -4.352 1.00 94.50 86 ASN A C 1
ATOM 662 O O . ASN A 1 86 ? -3.776 -13.214 -5.380 1.00 94.50 86 ASN A O 1
ATOM 666 N N . HIS A 1 87 ? -4.708 -11.954 -3.781 1.00 97.06 87 HIS A N 1
ATOM 667 C CA . HIS A 1 87 ? -4.294 -10.667 -4.345 1.00 97.06 87 HIS A CA 1
ATOM 668 C C . HIS A 1 87 ? -3.161 -10.026 -3.549 1.00 97.06 87 HIS A C 1
ATOM 670 O O . HIS A 1 87 ? -2.513 -9.115 -4.052 1.00 97.06 87 HIS A O 1
ATOM 676 N N . GLY A 1 88 ? -2.919 -10.485 -2.315 1.00 96.31 88 GLY A N 1
ATOM 677 C CA . GLY A 1 88 ? -1.927 -9.911 -1.407 1.00 96.31 88 GLY A CA 1
ATOM 678 C C . GLY A 1 88 ? -2.396 -8.653 -0.682 1.00 96.31 88 GLY A C 1
ATOM 679 O O . GLY A 1 88 ? -1.643 -8.094 0.111 1.00 96.31 88 GLY A O 1
ATOM 680 N N . PHE A 1 89 ? -3.638 -8.219 -0.897 1.00 98.00 89 PHE A N 1
ATOM 681 C CA . PHE A 1 89 ? -4.251 -7.123 -0.156 1.00 98.00 89 PHE A CA 1
ATOM 682 C C . PHE A 1 89 ? -5.749 -7.346 0.039 1.00 98.00 89 PHE A C 1
ATOM 684 O O . PHE A 1 89 ? -6.371 -8.137 -0.671 1.00 98.00 89 PHE A O 1
ATOM 691 N N . GLN A 1 90 ? -6.323 -6.646 1.013 1.00 98.19 90 GLN A N 1
ATOM 692 C CA . GLN A 1 90 ? -7.752 -6.694 1.307 1.00 98.19 90 GLN A CA 1
ATOM 693 C C . GLN A 1 90 ? -8.195 -5.401 1.982 1.00 98.19 90 GLN A C 1
ATOM 695 O O . GLN A 1 90 ? -7.522 -4.923 2.894 1.00 98.19 90 GLN A O 1
ATOM 700 N N . VAL A 1 91 ? -9.340 -4.856 1.570 1.00 98.31 91 VAL A N 1
ATOM 701 C CA . VAL A 1 91 ? -9.947 -3.696 2.235 1.00 98.31 91 VAL A CA 1
ATOM 702 C C . VAL A 1 91 ? -11.053 -4.165 3.175 1.00 98.31 91 VAL A C 1
ATOM 704 O O . VAL A 1 91 ? -11.925 -4.945 2.796 1.00 98.31 91 VAL A O 1
ATOM 707 N N . LEU A 1 92 ? -11.009 -3.690 4.416 1.00 97.75 92 LEU A N 1
ATOM 708 C CA . LEU A 1 92 ? -11.948 -4.026 5.479 1.00 97.75 92 LEU A CA 1
ATOM 709 C C . LEU A 1 92 ? -12.635 -2.769 5.993 1.00 97.75 92 LEU A C 1
ATOM 711 O O . LEU A 1 92 ? -12.002 -1.730 6.174 1.00 97.75 92 LEU A O 1
ATOM 715 N N . LYS A 1 93 ? -13.926 -2.881 6.304 1.00 97.50 93 LYS A N 1
ATOM 716 C CA . LYS A 1 93 ? -14.632 -1.842 7.053 1.00 97.50 93 LYS A CA 1
ATOM 717 C C . LYS A 1 93 ? -14.307 -2.001 8.531 1.00 97.50 93 LYS A C 1
ATOM 719 O O . LYS A 1 93 ? -14.603 -3.034 9.120 1.00 97.50 93 LYS A O 1
ATOM 724 N N . HIS A 1 94 ? -13.711 -0.975 9.118 1.00 97.19 94 HIS A N 1
ATOM 725 C CA . HIS A 1 94 ? -13.405 -0.923 10.538 1.00 97.19 94 HIS A CA 1
ATOM 726 C C . HIS A 1 94 ? -13.306 0.529 10.990 1.00 97.19 94 HIS A C 1
ATOM 728 O O . HIS A 1 94 ? -12.469 1.283 10.494 1.00 97.19 94 HIS A O 1
ATOM 734 N N . VAL A 1 95 ? -14.088 0.909 11.995 1.00 94.81 95 VAL A N 1
ATOM 735 C CA . VAL A 1 95 ? -14.044 2.246 12.595 1.00 94.81 95 VAL A CA 1
ATOM 736 C C . VAL A 1 95 ? -13.231 2.173 13.886 1.00 94.81 95 VAL A C 1
ATOM 738 O O . VAL A 1 95 ? -13.678 1.567 14.848 1.00 94.81 95 VAL A O 1
ATOM 741 N N . SER A 1 96 ? -12.046 2.789 13.891 1.00 95.88 96 SER A N 1
ATOM 742 C CA . SER A 1 96 ? -11.150 2.829 15.064 1.00 95.88 96 SER A CA 1
ATOM 743 C C . SER A 1 96 ? -11.732 3.659 16.212 1.00 95.88 96 SER A C 1
ATOM 745 O O . SER A 1 96 ? -12.398 4.654 15.914 1.00 95.88 96 SER A O 1
ATOM 747 N N . GLN A 1 97 ? -11.490 3.325 17.484 1.00 94.69 97 GLN A N 1
ATOM 748 C CA . GLN A 1 97 ? -11.821 4.246 18.586 1.00 94.69 97 GLN A CA 1
ATOM 749 C C . GLN A 1 97 ? -10.846 5.423 18.612 1.00 94.69 97 GLN A C 1
ATOM 751 O O . GLN A 1 97 ? -11.277 6.574 18.698 1.00 94.69 97 GLN A O 1
ATOM 756 N N . GLU A 1 98 ? -9.552 5.149 18.430 1.00 93.94 98 GLU A N 1
ATOM 757 C CA . GLU A 1 98 ? -8.542 6.192 18.271 1.00 93.94 98 GLU A CA 1
ATOM 758 C C . GLU A 1 98 ? -8.705 6.888 16.913 1.00 93.94 98 GLU A C 1
ATOM 760 O O . GLU A 1 98 ? -8.781 6.231 15.869 1.00 93.94 98 GLU A O 1
ATOM 765 N N . LYS A 1 99 ? -8.806 8.221 16.923 1.00 93.25 99 LYS A N 1
ATOM 766 C CA . LYS A 1 99 ? -9.077 9.037 15.724 1.00 93.25 99 LYS A CA 1
ATOM 767 C C . LYS A 1 99 ? -7.917 9.928 15.330 1.00 93.25 99 LYS A C 1
ATOM 769 O O . LYS A 1 99 ? -7.695 10.141 14.142 1.00 93.25 99 LYS A O 1
ATOM 774 N N . GLU A 1 100 ? -7.202 10.441 16.323 1.00 90.88 100 GLU A N 1
ATOM 775 C CA . GLU A 1 100 ? -6.237 11.507 16.111 1.00 90.88 100 GLU A CA 1
ATOM 776 C C . GLU A 1 100 ? -4.853 10.944 15.831 1.00 90.88 100 GLU A C 1
ATOM 778 O O . GLU A 1 100 ? -4.156 11.518 15.013 1.00 90.88 100 GLU A O 1
ATOM 783 N N . PHE A 1 101 ? -4.462 9.820 16.441 1.00 93.06 101 PHE A N 1
ATOM 784 C CA . PHE A 1 101 ? -3.154 9.164 16.323 1.00 93.06 101 PHE A CA 1
ATOM 785 C C . PHE A 1 101 ? -1.983 10.112 16.636 1.00 93.06 101 PHE A C 1
ATOM 787 O O . PHE A 1 101 ? -1.018 10.201 15.875 1.00 93.06 101 PHE A O 1
ATOM 794 N N . VAL A 1 102 ? -2.089 10.891 17.713 1.00 92.44 102 VAL A N 1
ATOM 795 C CA . VAL A 1 102 ? -1.063 11.872 18.131 1.00 92.44 102 VAL A CA 1
ATOM 796 C C . VAL A 1 102 ? -0.287 11.458 19.386 1.00 92.44 102 VAL A C 1
ATOM 798 O O . VAL A 1 102 ? 0.712 12.091 19.710 1.00 92.44 102 VAL A O 1
ATOM 801 N N . ASP A 1 103 ? -0.722 10.401 20.075 1.00 93.00 103 ASP A N 1
ATOM 802 C CA . ASP A 1 103 ? -0.116 9.900 21.313 1.00 93.00 103 ASP A CA 1
ATOM 803 C C . ASP A 1 103 ? 0.262 8.420 21.152 1.00 93.00 103 ASP A C 1
ATOM 805 O O . ASP A 1 103 ? -0.605 7.559 20.999 1.00 93.00 103 ASP A O 1
ATOM 809 N N . ASP A 1 104 ? 1.563 8.120 21.185 1.00 92.50 104 ASP A N 1
ATOM 810 C CA . ASP A 1 104 ? 2.100 6.759 21.039 1.00 92.50 104 ASP A CA 1
ATOM 811 C C . ASP A 1 104 ? 1.600 5.796 22.132 1.00 92.50 104 ASP A C 1
ATOM 813 O O . ASP A 1 104 ? 1.298 4.634 21.846 1.00 92.50 104 ASP A O 1
ATOM 817 N N . GLY A 1 105 ? 1.460 6.271 23.372 1.00 94.44 105 GLY A N 1
ATOM 818 C CA . GLY A 1 105 ? 0.949 5.472 24.483 1.00 94.44 105 GLY A CA 1
ATOM 819 C C . GLY A 1 105 ? -0.510 5.089 24.263 1.00 94.44 105 GLY A C 1
ATOM 820 O O . GLY A 1 105 ? -0.876 3.927 24.439 1.00 94.44 105 GLY A O 1
ATOM 821 N N . LYS A 1 106 ? -1.322 6.039 23.792 1.00 94.94 106 LYS A N 1
ATOM 822 C CA . LYS A 1 106 ? -2.725 5.806 23.444 1.00 94.94 106 LYS A CA 1
ATOM 823 C C . LYS A 1 106 ? -2.876 4.866 22.250 1.00 94.94 106 LYS A C 1
ATOM 825 O O . LYS A 1 106 ? -3.684 3.943 22.295 1.00 94.94 106 LYS A O 1
ATOM 830 N N . ILE A 1 107 ? -2.047 5.023 21.216 1.00 96.06 107 ILE A N 1
ATOM 831 C CA . ILE A 1 107 ? -2.016 4.110 20.063 1.00 96.06 107 ILE A CA 1
ATOM 832 C C . ILE A 1 107 ? -1.735 2.674 20.522 1.00 96.06 107 ILE A C 1
ATOM 834 O O . ILE A 1 107 ? -2.440 1.747 20.126 1.00 96.06 107 ILE A O 1
ATOM 838 N N . LYS A 1 108 ? -0.736 2.477 21.387 1.00 95.56 108 LYS A N 1
ATOM 839 C CA . LYS A 1 108 ? -0.388 1.150 21.915 1.00 95.56 108 LYS A CA 1
ATOM 840 C C . LYS A 1 108 ? -1.449 0.582 22.858 1.00 95.56 108 LYS A C 1
ATOM 842 O O . LYS A 1 108 ? -1.652 -0.627 22.868 1.00 95.56 108 LYS A O 1
ATOM 847 N N . ALA A 1 109 ? -2.099 1.423 23.657 1.00 95.75 109 ALA A N 1
ATOM 848 C CA . ALA A 1 109 ? -3.086 0.981 24.639 1.00 95.75 109 ALA A CA 1
ATOM 849 C C . ALA A 1 109 ? -4.466 0.697 24.026 1.00 95.75 109 ALA A C 1
ATOM 851 O O . ALA A 1 109 ? -5.155 -0.206 24.491 1.00 95.75 109 ALA A O 1
ATOM 852 N N . GLU A 1 110 ? -4.865 1.451 22.999 1.00 95.62 110 GLU A N 1
ATOM 853 C CA . GLU A 1 110 ? -6.221 1.409 22.438 1.00 95.62 110 GLU A CA 1
ATOM 854 C C . GLU A 1 110 ? -6.235 0.830 21.020 1.00 95.62 110 GLU A C 1
ATOM 856 O O . GLU A 1 110 ? -6.948 -0.134 20.748 1.00 95.62 110 GLU A O 1
ATOM 861 N N . TYR A 1 111 ? -5.395 1.346 20.117 1.00 97.44 111 TYR A N 1
ATOM 862 C CA . TYR A 1 111 ? -5.445 0.961 18.705 1.00 97.44 111 TYR A CA 1
ATOM 863 C C . TYR A 1 111 ? -4.768 -0.383 18.404 1.00 97.44 111 TYR A C 1
ATOM 865 O O . TYR A 1 111 ? -5.232 -1.135 17.550 1.00 97.44 111 TYR A O 1
ATOM 873 N N . TYR A 1 112 ? -3.677 -0.723 19.094 1.00 97.88 112 TYR A N 1
ATOM 874 C CA . TYR A 1 112 ? -3.000 -2.011 18.890 1.00 97.88 112 TYR A CA 1
ATOM 875 C C . TYR A 1 112 ? -3.916 -3.213 19.188 1.00 97.88 112 TYR A C 1
ATOM 877 O O . TYR A 1 112 ? -3.968 -4.106 18.341 1.00 97.88 112 TYR A O 1
ATOM 885 N N . PRO A 1 113 ? -4.683 -3.243 20.300 1.00 97.75 113 PRO A N 1
ATOM 886 C CA . PRO A 1 113 ? -5.685 -4.286 20.526 1.00 97.75 113 PRO A CA 1
ATOM 887 C C . PRO A 1 113 ? -6.738 -4.391 19.414 1.00 97.75 113 PRO A C 1
ATOM 889 O O . PRO A 1 113 ? -7.085 -5.498 19.004 1.00 97.75 113 PRO A O 1
ATOM 892 N N . GLU A 1 114 ? -7.220 -3.258 18.886 1.00 96.62 114 GLU A N 1
ATOM 893 C CA . GLU A 1 114 ? -8.173 -3.246 17.766 1.00 96.62 114 GLU A CA 1
ATOM 894 C C . GLU A 1 114 ? -7.570 -3.872 16.502 1.00 96.62 114 GLU A C 1
ATOM 896 O O . GLU A 1 114 ? -8.203 -4.699 15.845 1.00 96.62 114 GLU A O 1
ATOM 901 N N . VAL A 1 115 ? -6.328 -3.505 16.170 1.00 97.25 115 VAL A N 1
ATOM 902 C CA . VAL A 1 115 ? -5.608 -4.043 15.009 1.00 97.25 115 VAL A CA 1
ATOM 903 C C . VAL A 1 115 ? -5.315 -5.532 15.177 1.00 97.25 115 VAL A C 1
ATOM 905 O O . VAL A 1 115 ? -5.461 -6.287 14.218 1.00 97.25 115 VAL A O 1
ATOM 908 N N . GLU A 1 116 ? -4.928 -5.971 16.375 1.00 97.50 116 GLU A N 1
ATOM 909 C CA . GLU A 1 116 ? -4.731 -7.390 16.670 1.00 97.50 116 GLU A CA 1
ATOM 910 C C . GLU A 1 116 ? -6.014 -8.187 16.419 1.00 97.50 116 GLU A C 1
ATOM 912 O O . GLU A 1 116 ? -5.966 -9.188 15.704 1.00 97.50 116 GLU A O 1
ATOM 917 N N . GLN A 1 117 ? -7.159 -7.734 16.937 1.00 97.25 117 GLN A N 1
ATOM 918 C CA . GLN A 1 117 ? -8.426 -8.426 16.712 1.00 97.25 117 GLN A CA 1
ATOM 919 C C . GLN A 1 117 ? -8.825 -8.413 15.231 1.00 97.25 117 GLN A C 1
ATOM 921 O O . GLN A 1 117 ? -9.165 -9.460 14.685 1.00 97.25 117 GLN A O 1
ATOM 926 N N . LEU A 1 118 ? -8.698 -7.266 14.553 1.00 96.94 118 LEU A N 1
ATOM 927 C CA . LEU A 1 118 ? -8.984 -7.140 13.122 1.00 96.94 118 LEU A CA 1
ATOM 928 C C . LEU A 1 118 ? -8.162 -8.129 12.284 1.00 96.94 118 LEU A C 1
ATOM 930 O O . LEU A 1 118 ? -8.686 -8.740 11.353 1.00 96.94 118 LEU A O 1
ATOM 934 N N . LEU A 1 119 ? -6.876 -8.293 12.603 1.00 96.31 119 LEU A N 1
ATOM 935 C CA . LEU A 1 119 ? -6.011 -9.248 11.916 1.00 96.31 119 LEU A CA 1
ATOM 936 C C . LEU A 1 119 ? -6.420 -10.688 12.208 1.00 96.31 119 LEU A C 1
ATOM 938 O O . LEU A 1 119 ? -6.489 -11.474 11.266 1.00 96.31 119 LEU A O 1
ATOM 942 N N . LYS A 1 120 ? -6.720 -11.040 13.464 1.00 96.31 120 LYS A N 1
ATOM 943 C CA . LYS A 1 120 ? -7.213 -12.384 13.808 1.00 96.31 120 LYS A CA 1
ATOM 944 C C . LYS A 1 120 ? -8.490 -12.716 13.042 1.00 96.31 120 LYS A C 1
ATOM 946 O O . LYS A 1 120 ? -8.560 -13.773 12.429 1.00 96.31 120 LYS A O 1
ATOM 951 N N . ASP A 1 121 ? -9.442 -11.790 12.986 1.00 96.00 121 ASP A N 1
ATOM 952 C CA . ASP A 1 121 ? -10.709 -11.983 12.271 1.00 96.00 121 ASP A CA 1
ATOM 953 C C . ASP A 1 121 ? -10.503 -12.123 10.756 1.00 96.00 121 ASP A C 1
ATOM 955 O O . ASP A 1 121 ? -11.148 -12.941 10.100 1.00 96.00 121 ASP A O 1
ATOM 959 N N . ALA A 1 122 ? -9.598 -11.326 10.181 1.00 94.75 122 ALA A N 1
ATOM 960 C CA . ALA A 1 122 ? -9.349 -11.322 8.743 1.00 94.75 122 ALA A CA 1
ATOM 961 C C . ALA A 1 122 ? -8.542 -12.533 8.260 1.00 94.75 122 ALA A C 1
ATOM 963 O O . ALA A 1 122 ? -8.721 -12.964 7.120 1.00 94.75 122 ALA A O 1
ATOM 964 N N . THR A 1 123 ? -7.640 -13.040 9.101 1.00 93.50 123 THR A N 1
ATOM 965 C CA . THR A 1 123 ? -6.652 -14.058 8.720 1.00 93.50 123 THR A CA 1
ATOM 966 C C . THR A 1 123 ? -6.924 -15.431 9.326 1.00 93.50 123 THR A C 1
ATOM 968 O O . THR A 1 123 ? -6.503 -16.432 8.763 1.00 93.50 123 THR A O 1
ATOM 971 N N . GLY A 1 124 ? -7.625 -15.505 10.459 1.00 93.88 124 GLY A N 1
ATOM 972 C CA . GLY A 1 124 ? -7.740 -16.723 11.264 1.00 93.88 124 GLY A CA 1
ATOM 973 C C . GLY A 1 124 ? -6.507 -17.016 12.126 1.00 93.88 124 GLY A C 1
ATOM 974 O O . GLY A 1 124 ? -6.406 -18.102 12.688 1.00 93.88 124 GLY A O 1
ATOM 975 N N . ALA A 1 125 ? -5.562 -16.079 12.232 1.00 93.38 125 ALA A N 1
ATOM 976 C CA . ALA A 1 125 ? -4.341 -16.264 13.004 1.00 93.38 125 ALA A CA 1
ATOM 977 C C . ALA A 1 125 ? -4.592 -16.378 14.513 1.00 93.38 125 ALA A C 1
ATOM 979 O O . ALA A 1 125 ? -5.457 -15.714 15.085 1.00 93.38 125 ALA A O 1
ATOM 980 N N . ASN A 1 126 ? -3.756 -17.168 15.181 1.00 92.81 126 ASN A N 1
ATOM 981 C CA . ASN A 1 126 ? -3.831 -17.407 16.619 1.00 92.81 126 ASN A CA 1
ATOM 982 C C . ASN A 1 126 ? -3.103 -16.311 17.401 1.00 92.81 126 ASN A C 1
ATOM 984 O O . ASN A 1 126 ? -3.511 -15.924 18.501 1.00 92.81 126 ASN A O 1
ATOM 988 N N . ARG A 1 127 ? -2.004 -15.797 16.837 1.00 94.56 127 ARG A N 1
ATOM 989 C CA . ARG A 1 127 ? -1.137 -14.824 17.504 1.00 94.56 127 ARG A CA 1
ATOM 990 C C . ARG A 1 127 ? -0.734 -13.715 16.548 1.00 94.56 127 ARG A C 1
ATOM 992 O O . ARG A 1 127 ? -0.302 -13.969 15.428 1.00 94.56 127 ARG A O 1
ATOM 999 N N . ILE A 1 128 ? -0.814 -12.488 17.043 1.00 95.69 128 ILE A N 1
ATOM 1000 C CA . ILE A 1 128 ? -0.365 -11.288 16.349 1.00 95.69 128 ILE A CA 1
ATOM 1001 C C . ILE A 1 128 ? 0.730 -10.647 17.193 1.00 95.69 128 ILE A C 1
ATOM 1003 O O . ILE A 1 128 ? 0.614 -10.564 18.413 1.00 95.69 128 ILE A O 1
ATOM 1007 N N . PHE A 1 129 ? 1.798 -10.190 16.551 1.00 95.06 129 PHE A N 1
ATOM 1008 C CA . PHE A 1 129 ? 2.802 -9.360 17.199 1.00 95.06 129 PHE A CA 1
ATOM 1009 C C . PHE A 1 129 ? 2.958 -8.047 16.437 1.00 95.06 129 PHE A C 1
ATOM 1011 O O . PHE A 1 129 ? 3.529 -8.028 15.349 1.00 95.06 129 PHE A O 1
ATOM 1018 N N . ILE A 1 130 ? 2.498 -6.941 17.018 1.00 93.62 130 ILE A N 1
ATOM 1019 C CA . ILE A 1 130 ? 2.700 -5.596 16.468 1.00 93.62 130 ILE A CA 1
ATOM 1020 C C . ILE A 1 130 ? 4.038 -5.050 16.972 1.00 93.62 130 ILE A C 1
ATOM 1022 O O . ILE A 1 130 ? 4.261 -4.977 18.178 1.00 93.62 130 ILE A O 1
ATOM 1026 N N . PHE A 1 131 ? 4.930 -4.660 16.060 1.00 87.62 131 PHE A N 1
ATOM 1027 C CA . PHE A 1 131 ? 6.293 -4.235 16.418 1.00 87.62 131 PHE A CA 1
ATOM 1028 C C . PHE A 1 131 ? 6.618 -2.780 16.090 1.00 87.62 131 PHE A C 1
ATOM 1030 O O . PHE A 1 131 ? 7.601 -2.253 16.608 1.00 87.62 131 PHE A O 1
ATOM 1037 N N . ASP A 1 132 ? 5.826 -2.141 15.233 1.00 86.00 132 ASP A N 1
ATOM 1038 C CA . ASP A 1 132 ? 6.095 -0.792 14.749 1.00 86.00 132 ASP A CA 1
ATOM 1039 C C . ASP A 1 132 ? 4.818 -0.147 14.205 1.00 86.00 132 ASP A C 1
ATOM 1041 O O . ASP A 1 132 ? 3.914 -0.839 13.723 1.00 86.00 132 ASP A O 1
ATOM 1045 N N . HIS A 1 133 ? 4.770 1.182 14.242 1.00 90.81 133 HIS A N 1
ATOM 1046 C CA . HIS A 1 133 ? 3.831 1.952 13.445 1.00 90.81 133 HIS A CA 1
ATOM 1047 C C . HIS A 1 133 ? 4.501 3.207 12.896 1.00 90.81 133 HIS A C 1
ATOM 1049 O O . HIS A 1 133 ? 5.399 3.785 13.498 1.00 90.81 133 HIS A O 1
ATOM 1055 N N . THR A 1 134 ? 4.052 3.644 11.728 1.00 86.75 134 THR A N 1
ATOM 1056 C CA . THR A 1 134 ? 4.498 4.882 11.098 1.00 86.75 134 THR A CA 1
ATOM 1057 C C . THR A 1 134 ? 3.286 5.760 10.848 1.00 86.75 134 THR A C 1
ATOM 1059 O O . THR A 1 134 ? 2.329 5.339 10.197 1.00 86.75 134 THR A O 1
ATOM 1062 N N . ILE A 1 135 ? 3.339 6.993 11.341 1.00 87.25 135 ILE A N 1
ATOM 1063 C CA . ILE A 1 135 ? 2.346 8.018 11.035 1.00 87.25 135 ILE A CA 1
ATOM 1064 C C . ILE A 1 135 ? 2.904 8.892 9.920 1.00 87.25 135 ILE A C 1
ATOM 1066 O O . ILE A 1 135 ? 4.076 9.261 9.911 1.00 87.25 135 ILE A O 1
ATOM 1070 N N . ARG A 1 136 ? 2.053 9.218 8.954 1.00 84.19 136 ARG A N 1
ATOM 1071 C CA . ARG A 1 136 ? 2.355 10.180 7.904 1.00 84.19 136 ARG A CA 1
ATOM 1072 C C . ARG A 1 136 ? 1.401 11.350 8.038 1.00 84.19 136 ARG A C 1
ATOM 1074 O O . ARG A 1 136 ? 0.207 11.189 7.802 1.00 84.19 136 ARG A O 1
ATOM 1081 N N . ARG A 1 137 ? 1.959 12.516 8.352 1.00 84.88 137 ARG A N 1
ATOM 1082 C CA . ARG A 1 137 ? 1.341 13.839 8.212 1.00 84.88 137 ARG A CA 1
ATOM 1083 C C . ARG A 1 137 ? 2.364 14.771 7.573 1.00 84.88 137 ARG A C 1
ATOM 1085 O O . ARG A 1 137 ? 3.565 14.534 7.693 1.00 84.88 137 ARG A O 1
ATOM 1092 N N . GLN A 1 138 ? 1.923 15.826 6.895 1.00 64.75 138 GLN A N 1
ATOM 1093 C CA . GLN A 1 138 ? 2.834 16.921 6.555 1.00 64.75 138 GLN A CA 1
ATOM 1094 C C . GLN A 1 138 ? 3.118 17.737 7.825 1.00 64.75 138 GLN A C 1
ATOM 1096 O O . GLN A 1 138 ? 2.484 18.754 8.083 1.00 64.75 138 GLN A O 1
ATOM 1101 N N . THR A 1 139 ? 4.068 17.268 8.631 1.00 45.88 139 THR A N 1
ATOM 1102 C CA . THR A 1 139 ? 4.709 18.036 9.706 1.00 45.88 139 THR A CA 1
ATOM 1103 C C . THR A 1 139 ? 6.228 17.955 9.551 1.00 45.88 139 THR A C 1
ATOM 1105 O O . THR A 1 139 ? 6.751 17.007 8.974 1.00 45.88 139 THR A O 1
ATOM 1108 N N . ALA A 1 140 ? 6.930 19.000 9.995 1.00 34.56 140 ALA A N 1
ATOM 1109 C CA . ALA A 1 140 ? 8.301 19.334 9.592 1.00 34.56 140 ALA A CA 1
ATOM 1110 C C . ALA A 1 140 ? 9.425 18.407 10.099 1.00 34.56 140 ALA A C 1
ATOM 1112 O O . ALA A 1 140 ? 10.587 18.671 9.809 1.00 34.56 140 ALA A O 1
ATOM 1113 N N . ASP A 1 141 ? 9.128 17.344 10.835 1.00 38.16 141 ASP A N 1
ATOM 1114 C CA . ASP A 1 141 ? 10.149 16.439 11.357 1.00 38.16 141 ASP A CA 1
ATOM 1115 C C . ASP A 1 141 ? 9.479 15.112 11.709 1.00 38.16 141 ASP A C 1
ATOM 1117 O O . ASP A 1 141 ? 8.508 15.111 12.460 1.00 38.16 141 ASP A O 1
ATOM 1121 N N . ASP A 1 142 ? 9.977 13.998 11.175 1.00 36.84 142 ASP A N 1
ATOM 1122 C CA . ASP A 1 142 ? 9.771 12.696 11.811 1.00 36.84 142 ASP A CA 1
ATOM 1123 C C . ASP A 1 142 ? 10.880 11.722 11.397 1.00 36.84 142 ASP A C 1
ATOM 1125 O O . ASP A 1 142 ? 10.985 11.274 10.251 1.00 36.84 142 ASP A O 1
ATOM 1129 N N . ARG A 1 143 ? 11.757 11.416 12.358 1.00 34.31 143 ARG A N 1
ATOM 1130 C CA . ARG A 1 143 ? 12.774 10.365 12.267 1.00 34.31 143 ARG A CA 1
ATOM 1131 C C . ARG A 1 143 ? 12.235 9.123 12.973 1.00 34.31 143 ARG A C 1
ATOM 1133 O O . ARG A 1 143 ? 12.046 9.135 14.183 1.00 34.31 143 ARG A O 1
ATOM 1140 N N . LEU A 1 144 ? 12.036 8.047 12.218 1.00 41.72 144 LEU A N 1
ATOM 1141 C CA . LEU A 1 144 ? 11.571 6.755 12.730 1.00 41.72 144 LEU A CA 1
ATOM 1142 C C . LEU A 1 144 ? 12.698 5.978 13.435 1.00 41.72 144 LEU A C 1
ATOM 1144 O O . LEU A 1 144 ? 13.800 5.849 12.894 1.00 41.72 144 LEU A O 1
ATOM 1148 N N . SER A 1 145 ? 12.396 5.382 14.591 1.00 33.19 145 SER A N 1
ATOM 1149 C CA . SER A 1 145 ? 13.201 4.355 15.266 1.00 33.19 145 SER A CA 1
ATOM 1150 C C . SER A 1 145 ? 12.383 3.060 15.397 1.00 33.19 145 SER A C 1
ATOM 1152 O O . SER A 1 145 ? 11.551 2.909 16.282 1.00 33.19 145 SER A O 1
ATOM 1154 N N . GLY A 1 146 ? 12.597 2.111 14.482 1.00 35.12 146 GLY A N 1
ATOM 1155 C CA . GLY A 1 146 ? 11.876 0.831 14.467 1.00 35.12 146 GLY A CA 1
ATOM 1156 C C . GLY A 1 146 ? 12.594 -0.274 15.251 1.00 35.12 146 GLY A C 1
ATOM 1157 O O . GLY A 1 146 ? 13.814 -0.417 15.153 1.00 35.12 146 GLY A O 1
ATOM 1158 N N . THR A 1 147 ? 11.827 -1.091 15.981 1.00 31.27 147 THR A N 1
ATOM 1159 C CA . THR A 1 147 ? 12.291 -2.324 16.653 1.00 31.27 147 THR A CA 1
ATOM 1160 C C . THR A 1 147 ? 12.069 -3.545 15.743 1.00 31.27 147 THR A C 1
ATOM 1162 O O . THR A 1 147 ? 11.209 -3.534 14.867 1.00 31.27 147 THR A O 1
ATOM 1165 N N . GLN A 1 148 ? 12.880 -4.597 15.896 1.00 37.09 148 GLN A N 1
ATOM 1166 C CA . GLN A 1 148 ? 13.049 -5.679 14.916 1.00 37.09 148 GLN A CA 1
ATOM 1167 C C . GLN A 1 148 ? 12.466 -7.027 15.369 1.00 37.09 148 GLN A C 1
ATOM 1169 O O . GLN A 1 148 ? 12.826 -7.486 16.447 1.00 37.09 148 GLN A O 1
ATOM 1174 N N . LEU A 1 149 ? 11.713 -7.734 14.502 1.00 35.81 149 LEU A N 1
ATOM 1175 C CA . LEU A 1 149 ? 11.279 -9.135 14.708 1.00 35.81 149 LEU A CA 1
ATOM 1176 C C . LEU A 1 149 ? 11.138 -9.964 13.403 1.00 35.81 149 LEU A C 1
ATOM 1178 O O . LEU A 1 149 ? 11.389 -9.440 12.319 1.00 35.81 149 LEU A O 1
ATOM 1182 N N . ARG A 1 150 ? 10.803 -11.271 13.515 1.00 35.22 150 ARG A N 1
ATOM 1183 C CA . ARG A 1 150 ? 10.751 -12.303 12.443 1.00 35.22 150 ARG A CA 1
ATOM 1184 C C . ARG A 1 150 ? 9.364 -12.983 12.321 1.00 35.22 150 ARG A C 1
ATOM 1186 O O . ARG A 1 150 ? 8.877 -13.495 13.321 1.00 35.22 150 ARG A O 1
ATOM 1193 N N . GLY A 1 151 ? 8.794 -13.053 11.111 1.00 32.78 151 GLY A N 1
ATOM 1194 C CA . GLY A 1 151 ? 7.504 -13.696 10.764 1.00 32.78 151 GLY A CA 1
ATOM 1195 C C . GLY A 1 151 ? 6.891 -13.088 9.480 1.00 32.78 151 GLY A C 1
ATOM 1196 O O . GLY A 1 151 ? 7.507 -12.163 8.935 1.00 32.78 151 GLY A O 1
ATOM 1197 N N . PRO A 1 152 ? 5.734 -13.570 8.977 1.00 44.41 152 PRO A N 1
ATOM 1198 C CA . PRO A 1 152 ? 5.024 -12.940 7.859 1.00 44.41 152 PRO A CA 1
ATOM 1199 C C . PRO A 1 152 ? 4.572 -11.537 8.261 1.00 44.41 152 PRO A C 1
ATOM 1201 O O . PRO A 1 152 ? 4.031 -11.353 9.347 1.00 44.41 152 PRO A O 1
ATOM 1204 N N . ILE A 1 153 ? 4.843 -10.543 7.415 1.00 76.69 153 ILE A N 1
ATOM 1205 C CA . ILE A 1 153 ? 4.566 -9.136 7.720 1.00 76.69 153 ILE A CA 1
ATOM 1206 C C . ILE A 1 153 ? 3.290 -8.737 6.994 1.00 76.69 153 ILE A C 1
ATOM 1208 O O . ILE A 1 153 ? 3.260 -8.740 5.761 1.00 76.69 153 ILE A O 1
ATOM 1212 N N . ILE A 1 154 ? 2.268 -8.355 7.756 1.00 81.31 154 ILE A N 1
ATOM 1213 C CA . ILE A 1 154 ? 1.093 -7.663 7.230 1.00 81.31 154 ILE A CA 1
ATOM 1214 C C . ILE A 1 154 ? 1.153 -6.215 7.706 1.00 81.31 154 ILE A C 1
ATOM 1216 O O . ILE A 1 154 ? 1.243 -5.943 8.906 1.00 81.31 154 ILE A O 1
ATOM 1220 N N . ASN A 1 155 ? 1.108 -5.294 6.747 1.00 91.88 155 ASN A N 1
ATOM 1221 C CA . ASN A 1 155 ? 0.926 -3.879 7.018 1.00 91.88 155 ASN A CA 1
ATOM 1222 C C . ASN A 1 155 ? -0.570 -3.568 7.054 1.00 91.88 155 ASN A C 1
ATOM 1224 O O . ASN A 1 155 ? -1.341 -4.019 6.206 1.00 91.88 155 ASN A O 1
ATOM 1228 N N . ILE A 1 156 ? -0.963 -2.774 8.039 1.00 95.31 156 ILE A N 1
ATOM 1229 C CA . ILE A 1 156 ? -2.330 -2.334 8.271 1.00 95.31 156 ILE A CA 1
ATOM 1230 C C . ILE A 1 156 ? -2.335 -0.841 8.020 1.00 95.31 156 ILE A C 1
ATOM 1232 O O . ILE A 1 156 ? -1.898 -0.056 8.863 1.00 95.31 156 ILE A O 1
ATOM 1236 N N . TRP A 1 157 ? -2.784 -0.463 6.831 1.00 97.38 157 TRP A N 1
ATOM 1237 C CA . TRP A 1 157 ? -2.789 0.915 6.382 1.00 97.38 157 TRP A CA 1
ATOM 1238 C C . TRP A 1 157 ? -4.178 1.526 6.572 1.00 97.38 157 TRP A C 1
ATOM 1240 O O . TRP A 1 157 ? -5.171 1.027 6.037 1.00 97.38 157 TRP A O 1
ATOM 1250 N N . ARG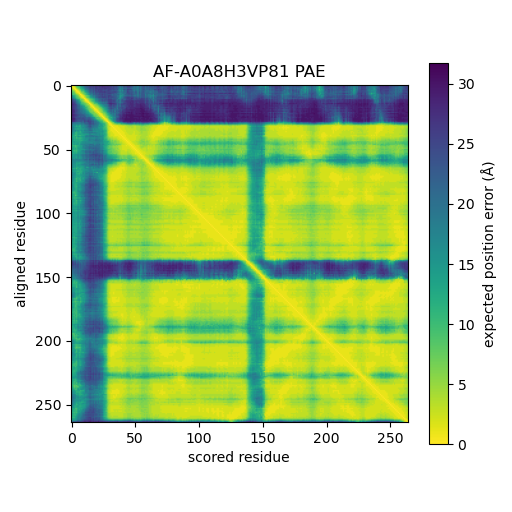 A 1 158 ? -4.253 2.603 7.356 1.00 97.88 158 ARG A N 1
ATOM 1251 C CA . ARG A 1 158 ? -5.493 3.321 7.664 1.00 97.88 158 ARG A CA 1
ATOM 1252 C C . ARG A 1 158 ? -5.355 4.809 7.320 1.00 97.88 158 ARG A C 1
ATOM 1254 O O . ARG A 1 158 ? -4.432 5.460 7.817 1.00 97.88 158 ARG A O 1
ATOM 1261 N N . PRO A 1 159 ? -6.313 5.386 6.579 1.00 97.31 159 PRO A N 1
ATOM 1262 C CA . PRO A 1 159 ? -6.480 6.830 6.502 1.00 97.31 159 PRO A CA 1
ATOM 1263 C C . PRO A 1 159 ? -6.844 7.466 7.847 1.00 97.31 159 PRO A C 1
ATOM 1265 O O . PRO A 1 159 ? -7.753 7.006 8.533 1.00 97.31 159 PRO A O 1
ATOM 1268 N N . ILE A 1 160 ? -6.194 8.573 8.195 1.00 96.44 160 ILE A N 1
ATOM 1269 C CA . ILE A 1 160 ? -6.605 9.419 9.330 1.00 96.44 160 ILE A CA 1
ATOM 1270 C C . ILE A 1 160 ? -7.711 10.386 8.878 1.00 96.44 160 ILE A C 1
ATOM 1272 O O . ILE A 1 160 ? -8.664 10.647 9.608 1.00 96.44 160 ILE A O 1
ATOM 1276 N N . LYS A 1 161 ? -7.637 10.842 7.623 1.00 95.81 161 LYS A N 1
ATOM 1277 C CA . LYS A 1 161 ? -8.673 11.607 6.913 1.00 95.81 161 LYS A CA 1
ATOM 1278 C C . LYS A 1 161 ? -9.014 10.921 5.595 1.00 95.81 161 LYS A C 1
ATOM 1280 O O . LYS A 1 161 ? -8.245 10.091 5.132 1.00 95.81 161 LYS A O 1
ATOM 1285 N N . THR A 1 162 ? -10.142 11.264 4.974 1.00 97.69 162 THR A N 1
ATOM 1286 C CA . THR A 1 162 ? -10.483 10.735 3.643 1.00 97.69 162 THR A CA 1
ATOM 1287 C C . THR A 1 162 ? -9.418 11.119 2.614 1.00 97.69 162 THR A C 1
ATOM 1289 O O . THR A 1 162 ? -9.083 12.297 2.490 1.00 97.69 162 THR A O 1
ATOM 1292 N N . ILE A 1 163 ? -8.902 10.140 1.866 1.00 96.88 163 ILE A N 1
ATOM 1293 C CA . ILE A 1 163 ? -7.775 10.344 0.946 1.00 96.88 163 ILE A CA 1
ATOM 1294 C C . ILE A 1 163 ? -8.245 10.630 -0.471 1.00 96.88 163 ILE A C 1
ATOM 1296 O O . ILE A 1 163 ? -8.953 9.828 -1.074 1.00 96.88 163 ILE A O 1
ATOM 1300 N N . TYR A 1 164 ? -7.768 11.752 -1.005 1.00 96.31 164 TYR A N 1
ATOM 1301 C CA . TYR A 1 164 ? -7.919 12.136 -2.409 1.00 96.31 164 TYR A CA 1
ATOM 1302 C C . TYR A 1 164 ? -6.552 12.321 -3.072 1.00 96.31 164 TYR A C 1
ATOM 1304 O O . TYR A 1 164 ? -6.299 11.759 -4.130 1.00 96.31 164 TYR A O 1
ATOM 1312 N N . LYS A 1 165 ? -5.644 13.051 -2.413 1.00 93.31 165 LYS A N 1
ATOM 1313 C CA . LYS A 1 165 ? -4.282 13.288 -2.891 1.00 93.31 165 LYS A CA 1
ATOM 1314 C C . LYS A 1 165 ? -3.326 12.181 -2.452 1.00 93.31 165 LYS A C 1
ATOM 1316 O O . LYS A 1 165 ? -3.392 11.717 -1.314 1.00 93.31 165 LYS A O 1
ATOM 1321 N N . ASP A 1 166 ? -2.418 11.798 -3.345 1.00 92.12 166 ASP A N 1
ATOM 1322 C CA . ASP A 1 166 ? -1.396 10.762 -3.140 1.00 92.12 166 ASP A CA 1
ATOM 1323 C C . ASP A 1 166 ? -1.936 9.422 -2.576 1.00 92.12 166 ASP A C 1
ATOM 1325 O O . ASP A 1 166 ? -1.383 8.889 -1.601 1.00 92.12 166 ASP A O 1
ATOM 1329 N N . PRO A 1 167 ? -3.029 8.858 -3.132 1.00 96.31 167 PRO A N 1
ATOM 1330 C CA . PRO A 1 167 ? -3.620 7.609 -2.653 1.00 96.31 167 PRO A CA 1
ATOM 1331 C C . PRO A 1 167 ? -2.648 6.423 -2.693 1.00 96.31 167 PRO A C 1
ATOM 1333 O O . PRO A 1 167 ? -1.647 6.418 -3.409 1.00 96.31 167 PRO A O 1
ATOM 1336 N N . LEU A 1 168 ? -2.944 5.404 -1.884 1.00 96.50 168 LEU A N 1
ATOM 1337 C CA . LEU A 1 168 ? -2.192 4.153 -1.854 1.00 96.50 168 LEU A CA 1
ATOM 1338 C C . LEU A 1 168 ? -2.584 3.279 -3.055 1.00 96.50 168 LEU A C 1
ATOM 1340 O O . LEU A 1 168 ? -3.707 2.782 -3.112 1.00 96.50 168 LEU A O 1
ATOM 1344 N N . ALA A 1 169 ? -1.646 3.060 -3.972 1.00 96.88 169 ALA A N 1
ATOM 1345 C CA . ALA A 1 169 ? -1.732 2.028 -4.996 1.00 96.88 169 ALA A CA 1
ATOM 1346 C C . ALA A 1 169 ? -1.049 0.743 -4.525 1.00 96.88 169 ALA A C 1
ATOM 1348 O O . ALA A 1 169 ? 0.031 0.782 -3.929 1.00 96.88 169 ALA A O 1
ATOM 1349 N N . ILE A 1 170 ? -1.658 -0.397 -4.840 1.00 98.00 170 ILE A N 1
ATOM 1350 C CA . ILE A 1 170 ? -1.143 -1.734 -4.544 1.00 98.00 170 ILE A CA 1
ATOM 1351 C C . ILE A 1 170 ? -1.199 -2.562 -5.825 1.00 98.00 170 ILE A C 1
ATOM 1353 O O . ILE A 1 170 ? -2.222 -2.578 -6.511 1.00 98.00 170 ILE A O 1
ATOM 1357 N N . ALA A 1 171 ? -0.103 -3.237 -6.157 1.00 97.50 171 ALA A N 1
ATOM 1358 C CA . ALA A 1 171 ? -0.083 -4.186 -7.258 1.00 97.50 171 ALA A CA 1
ATOM 1359 C C . ALA A 1 171 ? -0.662 -5.532 -6.800 1.00 97.50 171 ALA A C 1
ATOM 1361 O O . ALA A 1 171 ? -0.369 -5.997 -5.700 1.00 97.50 171 ALA A O 1
ATOM 1362 N N . SER A 1 172 ? -1.466 -6.179 -7.639 1.00 97.19 172 SER A N 1
ATOM 1363 C CA . SER A 1 172 ? -1.975 -7.522 -7.350 1.00 97.19 172 SER A CA 1
ATOM 1364 C C . SER A 1 172 ? -0.848 -8.552 -7.439 1.00 97.19 172 SER A C 1
ATOM 1366 O O . SER A 1 172 ? -0.137 -8.599 -8.444 1.00 97.19 172 SER A O 1
ATOM 1368 N N . ALA A 1 173 ? -0.694 -9.397 -6.417 1.00 95.00 173 ALA A N 1
ATOM 1369 C CA . ALA A 1 173 ? 0.355 -10.420 -6.350 1.00 95.00 173 ALA A CA 1
ATOM 1370 C C . ALA A 1 173 ? 0.503 -11.282 -7.627 1.00 95.00 173 ALA A C 1
ATOM 1372 O O . ALA A 1 173 ? 1.619 -11.365 -8.135 1.00 95.00 173 ALA A O 1
ATOM 1373 N N . PRO A 1 174 ? -0.563 -11.866 -8.215 1.00 94.69 174 PRO A N 1
ATOM 1374 C CA . PRO A 1 174 ? -0.446 -12.678 -9.434 1.00 94.69 174 PRO A CA 1
ATOM 1375 C C . PRO A 1 174 ? 0.039 -11.904 -10.667 1.00 94.69 174 PRO A C 1
ATOM 1377 O O . PRO A 1 174 ? 0.464 -12.516 -11.643 1.00 94.69 174 PRO A O 1
ATOM 1380 N N . SER A 1 175 ? -0.026 -10.571 -10.641 1.00 96.75 175 SER A N 1
ATOM 1381 C CA . SER A 1 175 ? 0.397 -9.720 -11.756 1.00 96.75 175 SER A CA 1
ATOM 1382 C C . SER A 1 175 ? 1.883 -9.345 -11.711 1.00 96.75 175 SER A C 1
ATOM 1384 O O . SER A 1 175 ? 2.411 -8.830 -12.697 1.00 96.75 175 SER A O 1
ATOM 1386 N N . VAL A 1 176 ? 2.562 -9.596 -10.583 1.00 96.44 176 VAL A N 1
ATOM 1387 C CA . VAL A 1 176 ? 3.970 -9.245 -10.362 1.00 96.44 176 VAL A CA 1
ATOM 1388 C C . VAL A 1 176 ? 4.779 -10.528 -10.165 1.00 96.44 176 VAL A C 1
ATOM 1390 O O . VAL A 1 176 ? 4.771 -11.087 -9.068 1.00 96.44 176 VAL A O 1
ATOM 1393 N N . PRO A 1 177 ? 5.480 -11.022 -11.198 1.00 94.56 177 PRO A N 1
ATOM 1394 C CA . PRO A 1 177 ? 6.305 -12.212 -11.050 1.00 94.56 177 PRO A CA 1
ATOM 1395 C C . PRO A 1 177 ? 7.516 -11.927 -10.154 1.00 94.56 177 PRO A C 1
ATOM 1397 O O . PRO A 1 177 ? 8.087 -10.837 -10.191 1.00 94.56 177 PRO A O 1
ATOM 1400 N N . ASP A 1 178 ? 7.980 -12.938 -9.414 1.00 92.25 178 ASP A N 1
ATOM 1401 C CA . ASP A 1 178 ? 9.171 -12.821 -8.558 1.00 92.25 178 ASP A CA 1
ATOM 1402 C C . ASP A 1 178 ? 10.426 -12.393 -9.345 1.00 92.25 178 ASP A C 1
ATOM 1404 O O . ASP A 1 178 ? 11.318 -11.761 -8.786 1.00 92.25 178 ASP A O 1
ATOM 1408 N N . SER A 1 179 ? 10.479 -12.657 -10.660 1.00 94.12 179 SER A N 1
ATOM 1409 C CA . SER A 1 179 ? 11.550 -12.188 -11.552 1.00 94.12 179 SER A CA 1
ATOM 1410 C C . SER A 1 179 ? 11.653 -10.666 -11.658 1.00 94.12 179 SER A C 1
ATOM 1412 O O . SER A 1 179 ? 12.705 -10.164 -12.063 1.00 94.12 179 SER A O 1
ATOM 1414 N N . ASP A 1 180 ? 10.585 -9.942 -11.318 1.00 95.25 180 ASP A N 1
ATOM 1415 C CA . ASP A 1 180 ? 10.527 -8.480 -11.329 1.00 95.25 180 ASP A CA 1
ATOM 1416 C C . ASP A 1 180 ? 10.904 -7.879 -9.969 1.00 95.25 180 ASP A C 1
ATOM 1418 O O . ASP A 1 180 ? 11.048 -6.663 -9.851 1.00 95.25 180 ASP A O 1
ATOM 1422 N N . LEU A 1 181 ? 11.106 -8.711 -8.944 1.00 93.38 181 LEU A N 1
ATOM 1423 C CA . LEU A 1 181 ? 11.484 -8.285 -7.604 1.00 93.38 181 LEU A CA 1
ATOM 1424 C C . LEU A 1 181 ? 12.993 -8.431 -7.417 1.00 93.38 181 LEU A C 1
ATOM 1426 O O . LEU A 1 181 ? 13.543 -9.530 -7.454 1.00 93.38 181 LEU A O 1
ATOM 1430 N N . VAL A 1 182 ? 13.674 -7.314 -7.170 1.00 91.56 182 VAL A N 1
ATOM 1431 C CA . VAL A 1 182 ? 15.122 -7.295 -6.945 1.00 91.56 182 VAL A CA 1
ATOM 1432 C C . VAL A 1 182 ? 15.393 -6.974 -5.484 1.00 91.56 182 VAL A C 1
ATOM 1434 O O . VAL A 1 182 ? 14.928 -5.960 -4.959 1.00 91.56 182 VAL A O 1
ATOM 1437 N N . GLY A 1 183 ? 16.140 -7.854 -4.817 1.00 90.00 183 GLY A N 1
ATOM 1438 C CA . GLY A 1 183 ? 16.573 -7.646 -3.441 1.00 90.00 183 GLY A CA 1
ATOM 1439 C C . GLY A 1 183 ? 17.462 -6.408 -3.336 1.00 90.00 183 GLY A C 1
ATOM 1440 O O . GLY A 1 183 ? 18.503 -6.310 -3.984 1.00 90.00 183 GLY A O 1
ATOM 1441 N N . ALA A 1 184 ? 17.052 -5.457 -2.508 1.00 86.00 184 ALA A N 1
ATOM 1442 C CA . ALA A 1 184 ? 17.813 -4.271 -2.158 1.00 86.00 184 ALA A CA 1
ATOM 1443 C C . ALA A 1 184 ? 18.203 -4.354 -0.682 1.00 86.00 184 ALA A C 1
ATOM 1445 O O . ALA A 1 184 ? 17.377 -4.576 0.202 1.00 86.00 184 ALA A O 1
ATOM 1446 N N . ALA A 1 185 ? 19.490 -4.207 -0.390 1.00 86.25 185 ALA A N 1
ATOM 1447 C CA . ALA A 1 185 ? 19.977 -4.373 0.971 1.00 86.25 185 ALA A CA 1
ATOM 1448 C C . ALA A 1 185 ? 19.607 -3.175 1.856 1.00 86.25 185 ALA A C 1
ATOM 1450 O O . ALA A 1 185 ? 19.858 -2.026 1.501 1.00 86.25 185 ALA A O 1
ATOM 1451 N N . LEU A 1 186 ? 19.089 -3.458 3.050 1.00 82.38 186 LEU A N 1
ATOM 1452 C CA . LEU A 1 186 ? 18.800 -2.457 4.075 1.00 82.38 186 LEU A CA 1
ATOM 1453 C C . LEU A 1 186 ? 19.735 -2.692 5.262 1.00 82.38 186 LEU A C 1
ATOM 1455 O O . LEU A 1 186 ? 19.555 -3.635 6.030 1.00 82.38 186 LEU A O 1
ATOM 1459 N N . VAL A 1 187 ? 20.780 -1.883 5.383 1.00 82.88 187 VAL A N 1
ATOM 1460 C CA . VAL A 1 187 ? 21.875 -2.091 6.335 1.00 82.88 187 VAL A CA 1
ATOM 1461 C C . VAL A 1 187 ? 21.667 -1.219 7.569 1.00 82.88 187 VAL A C 1
ATOM 1463 O O . VAL A 1 187 ? 21.645 0.005 7.487 1.00 82.88 187 VAL A O 1
ATOM 1466 N N . TYR A 1 188 ? 21.546 -1.862 8.721 1.00 78.81 188 TYR A N 1
ATOM 1467 C CA . TYR A 1 188 ? 21.503 -1.238 10.040 1.00 78.81 188 TYR A CA 1
ATOM 1468 C C . TYR A 1 188 ? 22.886 -1.353 10.703 1.00 78.81 188 TYR A C 1
ATOM 1470 O O . TYR A 1 188 ? 23.705 -2.160 10.254 1.00 78.81 188 TYR A O 1
ATOM 1478 N N . PRO A 1 189 ? 23.173 -0.590 11.775 1.00 81.75 189 PRO A N 1
ATOM 1479 C CA . PRO A 1 189 ? 24.445 -0.703 12.494 1.00 81.75 189 PRO A CA 1
ATOM 1480 C C . PRO A 1 189 ? 24.769 -2.121 12.992 1.00 81.75 189 PRO A C 1
ATOM 1482 O O . PRO A 1 189 ? 25.934 -2.500 13.047 1.00 81.75 189 PRO A O 1
ATOM 1485 N N . ASP A 1 190 ? 23.746 -2.899 13.336 1.00 82.88 190 ASP A N 1
ATOM 1486 C CA . ASP A 1 190 ? 23.832 -4.206 13.991 1.00 82.88 190 ASP A CA 1
ATOM 1487 C C . ASP A 1 190 ? 23.467 -5.387 13.076 1.00 82.88 190 ASP A C 1
ATOM 1489 O O . ASP A 1 190 ? 23.705 -6.544 13.426 1.00 82.88 190 ASP A O 1
ATOM 1493 N N . ARG A 1 191 ? 22.892 -5.131 11.894 1.00 78.25 191 ARG A N 1
ATOM 1494 C CA . ARG A 1 191 ? 22.424 -6.191 10.992 1.00 78.25 191 ARG A CA 1
ATOM 1495 C C . ARG A 1 191 ? 22.283 -5.760 9.542 1.00 78.25 191 ARG A C 1
ATOM 1497 O O . ARG A 1 191 ? 22.111 -4.589 9.214 1.00 78.25 191 ARG A O 1
ATOM 1504 N N . ARG A 1 192 ? 22.176 -6.759 8.669 1.00 80.38 192 ARG A N 1
ATOM 1505 C CA . ARG A 1 192 ? 21.745 -6.592 7.280 1.00 80.38 192 ARG A CA 1
ATOM 1506 C C . ARG A 1 192 ? 20.332 -7.142 7.097 1.00 80.38 192 ARG A C 1
ATOM 1508 O O . ARG A 1 192 ? 20.074 -8.324 7.309 1.00 80.38 192 ARG A O 1
ATOM 1515 N N . GLY A 1 193 ? 19.410 -6.258 6.751 1.00 82.00 193 GLY A N 1
ATOM 1516 C CA . GLY A 1 193 ? 18.101 -6.575 6.204 1.00 82.00 193 GLY A CA 1
ATOM 1517 C C . GLY A 1 193 ? 18.108 -6.529 4.677 1.00 82.00 193 GLY A C 1
ATOM 1518 O O . GLY A 1 193 ? 19.126 -6.285 4.031 1.00 82.00 193 GLY A O 1
ATOM 1519 N N . GLU A 1 194 ? 16.933 -6.746 4.114 1.00 80.88 194 GLU A N 1
ATOM 1520 C CA . GLU A 1 194 ? 16.669 -6.680 2.680 1.00 80.88 194 GLU A CA 1
ATOM 1521 C C . GLU A 1 194 ? 15.286 -6.055 2.519 1.00 80.88 194 GLU A C 1
ATOM 1523 O O . GLU A 1 194 ? 14.489 -6.159 3.438 1.00 80.88 194 GLU A O 1
ATOM 1528 N N . THR A 1 195 ? 15.020 -5.390 1.410 1.00 80.62 195 THR A N 1
ATOM 1529 C CA . THR A 1 195 ? 13.723 -4.908 0.919 1.00 80.62 195 THR A CA 1
ATOM 1530 C C . THR A 1 195 ? 13.655 -5.281 -0.564 1.00 80.62 195 THR A C 1
ATOM 1532 O O . THR A 1 195 ? 14.658 -5.726 -1.120 1.00 80.62 195 THR A O 1
ATOM 1535 N N . PHE A 1 196 ? 12.503 -5.154 -1.215 1.00 87.94 196 PHE A N 1
ATOM 1536 C CA . PHE A 1 196 ? 12.417 -5.349 -2.662 1.00 87.94 196 PHE A CA 1
ATOM 1537 C C . PHE A 1 196 ? 12.201 -4.023 -3.369 1.00 87.94 196 PHE A C 1
ATOM 1539 O O . PHE A 1 196 ? 11.312 -3.254 -3.003 1.00 87.94 196 PHE A O 1
ATOM 1546 N N . VAL A 1 197 ? 12.982 -3.809 -4.422 1.00 87.31 197 VAL A N 1
ATOM 1547 C CA . VAL A 1 197 ? 12.658 -2.851 -5.476 1.00 87.31 197 VAL A CA 1
ATOM 1548 C C . VAL A 1 197 ? 12.068 -3.604 -6.667 1.00 87.31 197 VAL A C 1
ATOM 1550 O O . VAL A 1 197 ? 12.289 -4.806 -6.820 1.00 87.31 197 VAL A O 1
ATOM 1553 N N . VAL A 1 198 ? 11.280 -2.914 -7.489 1.00 91.75 198 VAL A N 1
ATOM 1554 C CA . VAL A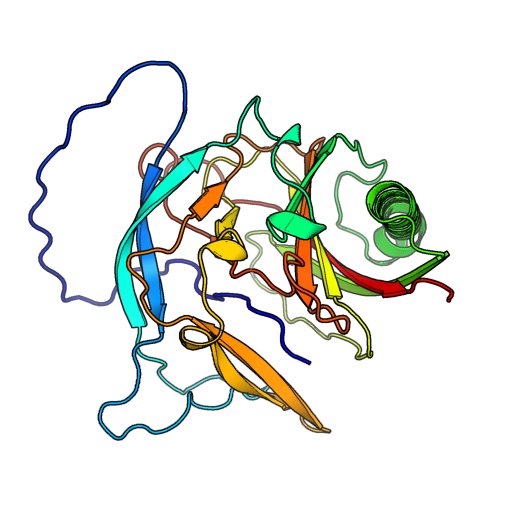 1 198 ? 10.439 -3.557 -8.510 1.00 91.75 198 VAL A CA 1
ATOM 1555 C C . VAL A 1 198 ? 10.846 -3.079 -9.893 1.00 91.75 198 VAL A C 1
ATOM 1557 O O . VAL A 1 198 ? 10.883 -1.873 -10.132 1.00 91.75 198 VAL A O 1
ATOM 1560 N N . LYS A 1 199 ? 11.141 -4.011 -10.796 1.00 93.94 199 LYS A N 1
ATOM 1561 C CA . LYS A 1 199 ? 11.430 -3.745 -12.211 1.00 93.94 199 LYS A CA 1
ATOM 1562 C C . LYS A 1 199 ? 10.153 -3.425 -12.983 1.00 93.94 199 LYS A C 1
ATOM 1564 O O . LYS A 1 199 ? 9.086 -3.877 -12.577 1.00 93.94 199 LYS A O 1
ATOM 1569 N N . PRO A 1 200 ? 10.227 -2.676 -14.094 1.00 93.06 200 PRO A N 1
ATOM 1570 C CA . PRO A 1 200 ? 9.058 -2.440 -14.932 1.00 93.06 200 PRO A CA 1
ATOM 1571 C C . PRO A 1 200 ? 8.521 -3.756 -15.508 1.00 93.06 200 PRO A C 1
ATOM 1573 O O . PRO A 1 200 ? 9.265 -4.521 -16.121 1.00 93.06 200 PRO A O 1
ATOM 1576 N N . GLY A 1 201 ? 7.217 -3.989 -15.366 1.00 92.94 201 GLY A N 1
ATOM 1577 C CA . GLY A 1 201 ? 6.524 -5.123 -15.972 1.00 92.94 201 GLY A CA 1
ATOM 1578 C C . GLY A 1 201 ? 5.274 -4.669 -16.718 1.00 92.94 201 GLY A C 1
ATOM 1579 O O . GLY A 1 201 ? 4.483 -3.867 -16.222 1.00 92.94 201 GLY A O 1
ATOM 1580 N N . LYS A 1 202 ? 5.067 -5.184 -17.937 1.00 89.62 202 LYS A N 1
ATOM 1581 C CA . LYS A 1 202 ? 3.865 -4.868 -18.738 1.00 89.62 202 LYS A CA 1
ATOM 1582 C C . LYS A 1 202 ? 2.589 -5.503 -18.178 1.00 89.62 202 LYS A C 1
ATOM 1584 O O . LYS A 1 202 ? 1.502 -5.035 -18.492 1.00 89.62 202 LYS A O 1
ATOM 1589 N N . GLY A 1 203 ? 2.734 -6.574 -17.399 1.00 94.50 203 GLY A N 1
ATOM 1590 C CA . GLY A 1 203 ? 1.624 -7.315 -16.805 1.00 94.50 203 GLY A CA 1
ATOM 1591 C C . GLY A 1 203 ? 1.187 -6.810 -15.433 1.00 94.50 203 GLY A C 1
ATOM 1592 O O . GLY A 1 203 ? 0.207 -7.330 -14.924 1.00 94.50 203 GLY A O 1
ATOM 1593 N N . HIS A 1 204 ? 1.881 -5.832 -14.835 1.00 97.31 204 HIS A N 1
ATOM 1594 C CA . HIS A 1 204 ? 1.577 -5.371 -13.478 1.00 97.31 204 HIS A CA 1
ATOM 1595 C C . HIS A 1 204 ? 0.207 -4.696 -13.423 1.00 97.31 204 HIS A C 1
ATOM 1597 O O . HIS A 1 204 ? -0.057 -3.729 -14.140 1.00 97.31 204 HIS A O 1
ATOM 1603 N N . GLU A 1 205 ? -0.651 -5.177 -12.531 1.00 97.94 205 GLU A N 1
ATOM 1604 C CA . GLU A 1 205 ? -2.000 -4.666 -12.333 1.00 97.94 205 GLU A CA 1
ATOM 1605 C C . GLU A 1 205 ? -2.080 -3.902 -11.017 1.00 97.94 205 GLU A C 1
ATOM 1607 O O . GLU A 1 205 ? -1.931 -4.482 -9.941 1.00 97.94 205 GLU A O 1
ATOM 1612 N N . TRP A 1 206 ? -2.338 -2.599 -11.110 1.00 98.31 206 TRP A N 1
ATOM 1613 C CA . TRP A 1 206 ? -2.395 -1.698 -9.965 1.00 98.31 206 TRP A CA 1
ATOM 1614 C C . TRP A 1 206 ? -3.831 -1.361 -9.586 1.00 98.31 206 TRP A C 1
ATOM 1616 O O . TRP A 1 206 ? -4.666 -1.074 -10.445 1.00 98.31 206 TRP A O 1
ATOM 1626 N N . PHE A 1 207 ? -4.091 -1.351 -8.284 1.00 98.56 207 PHE A N 1
ATOM 1627 C CA . PHE A 1 207 ? -5.400 -1.109 -7.697 1.00 98.56 207 PHE A CA 1
ATOM 1628 C C . PHE A 1 207 ? -5.308 -0.077 -6.581 1.00 98.56 207 PHE A C 1
ATOM 1630 O O . PHE A 1 207 ? -4.286 0.033 -5.902 1.00 98.56 207 PHE A O 1
ATOM 1637 N N . PHE A 1 208 ? -6.392 0.658 -6.368 1.00 98.38 208 PHE A N 1
ATOM 1638 C CA . PHE A 1 208 ? -6.548 1.560 -5.232 1.00 98.38 208 PHE A CA 1
ATOM 1639 C C . PHE A 1 208 ? -8.027 1.716 -4.879 1.00 98.38 208 PHE A C 1
ATOM 1641 O O . PHE A 1 208 ? -8.901 1.397 -5.683 1.00 98.38 208 PHE A O 1
ATOM 1648 N N . LYS A 1 209 ? -8.316 2.224 -3.680 1.00 98.06 209 LYS A N 1
ATOM 1649 C CA . LYS A 1 209 ? -9.669 2.602 -3.265 1.00 98.06 209 LYS A CA 1
ATOM 1650 C C . LYS A 1 209 ? -9.813 4.120 -3.359 1.00 98.06 209 LYS A C 1
ATOM 1652 O O . LYS A 1 209 ? -9.204 4.841 -2.567 1.00 98.06 209 LYS A O 1
ATOM 1657 N N . TYR A 1 210 ? -10.624 4.614 -4.296 1.00 98.00 210 TYR A N 1
ATOM 1658 C CA . TYR A 1 210 ? -10.899 6.050 -4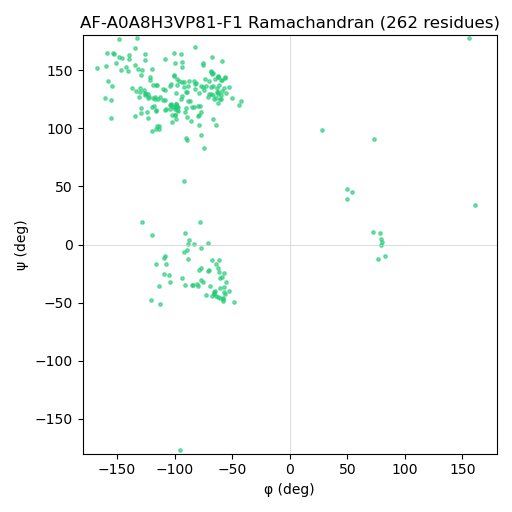.382 1.00 98.00 210 TYR A CA 1
ATOM 1659 C C . TYR A 1 210 ? -11.647 6.550 -3.138 1.00 98.00 210 TYR A C 1
ATOM 1661 O O . TYR A 1 210 ? -12.508 5.846 -2.595 1.00 98.00 210 TYR A O 1
ATOM 1669 N N . ALA A 1 211 ? -11.308 7.761 -2.684 1.00 97.25 211 ALA A N 1
ATOM 1670 C CA . ALA A 1 211 ? -11.893 8.405 -1.508 1.00 97.25 211 ALA A CA 1
ATOM 1671 C C . ALA A 1 211 ? -11.909 7.498 -0.260 1.00 97.25 211 ALA A C 1
ATOM 1673 O O . ALA A 1 211 ? -12.893 7.486 0.481 1.00 97.25 211 ALA A O 1
ATOM 1674 N N . GLN A 1 212 ? -10.844 6.712 -0.038 1.00 98.25 212 GLN A N 1
ATOM 1675 C CA . GLN A 1 212 ? -10.775 5.799 1.104 1.00 98.25 212 GLN A CA 1
ATOM 1676 C C . GLN A 1 212 ? -10.891 6.584 2.415 1.00 98.25 212 GLN A C 1
ATOM 1678 O O . GLN A 1 212 ? -10.145 7.537 2.661 1.00 98.25 212 GLN A O 1
ATOM 1683 N N . THR A 1 213 ? -11.850 6.189 3.243 1.00 98.19 213 THR A N 1
ATOM 1684 C CA . THR A 1 213 ? -12.230 6.882 4.476 1.00 98.19 213 THR A CA 1
ATOM 1685 C C . THR A 1 213 ? -11.515 6.297 5.698 1.00 98.19 213 THR A C 1
ATOM 1687 O O . THR A 1 213 ? -11.060 5.153 5.662 1.00 98.19 213 THR A O 1
ATOM 1690 N N . PRO A 1 214 ? -11.490 7.003 6.845 1.00 98.00 214 PRO A N 1
ATOM 1691 C CA . PRO A 1 214 ? -10.969 6.444 8.097 1.00 98.00 214 PRO A CA 1
ATOM 1692 C C . PRO A 1 214 ? -11.728 5.216 8.618 1.00 98.00 214 PRO A C 1
ATOM 1694 O O . PRO A 1 214 ? -11.250 4.542 9.530 1.00 98.00 214 PRO A O 1
ATOM 1697 N N . GLY A 1 215 ? -12.915 4.928 8.069 1.00 98.12 215 GLY A N 1
ATOM 1698 C CA . GLY A 1 215 ? -13.690 3.719 8.349 1.00 98.12 215 GLY A CA 1
ATOM 1699 C C . GLY A 1 215 ? -13.265 2.501 7.521 1.00 98.12 215 GLY A C 1
ATOM 1700 O O . GLY A 1 215 ? -13.871 1.442 7.667 1.00 98.12 215 GLY A O 1
ATOM 1701 N N . GLU A 1 216 ? -12.257 2.634 6.659 1.00 98.12 216 GLU A N 1
ATOM 1702 C CA . GLU A 1 216 ? -11.775 1.590 5.755 1.00 98.12 216 GLU A CA 1
ATOM 1703 C C . GLU A 1 216 ? -10.271 1.369 5.950 1.00 98.12 216 GLU A C 1
ATOM 1705 O O . GLU A 1 216 ? -9.471 2.302 5.895 1.00 98.12 216 GLU A O 1
ATOM 1710 N N . VAL A 1 217 ? -9.871 0.118 6.146 1.00 97.88 217 VAL A N 1
ATOM 1711 C CA . VAL A 1 217 ? -8.483 -0.294 6.381 1.00 97.88 217 VAL A CA 1
ATOM 1712 C C . VAL A 1 217 ? -8.024 -1.176 5.246 1.00 97.88 217 VAL A C 1
ATOM 1714 O O . VAL A 1 217 ? -8.744 -2.093 4.860 1.00 97.88 217 VAL A O 1
ATOM 1717 N N . THR A 1 218 ? -6.808 -0.955 4.769 1.00 98.50 218 THR A N 1
ATOM 1718 C CA . THR A 1 218 ? -6.183 -1.824 3.779 1.00 98.50 218 THR A CA 1
ATOM 1719 C C . THR A 1 218 ? -5.137 -2.695 4.455 1.00 98.50 218 THR A C 1
ATOM 1721 O O . THR A 1 218 ? -4.149 -2.194 4.991 1.00 98.50 218 THR A O 1
ATOM 1724 N N . LEU A 1 219 ? -5.356 -4.006 4.433 1.00 98.19 219 LEU A N 1
ATOM 1725 C CA . LEU A 1 219 ? -4.343 -4.992 4.783 1.00 98.19 219 LEU A CA 1
ATOM 1726 C C . LEU A 1 219 ? -3.457 -5.232 3.563 1.00 98.19 219 LEU A C 1
ATOM 1728 O O . LEU A 1 219 ? -3.969 -5.421 2.460 1.00 98.19 219 LEU A O 1
ATOM 1732 N N . ILE A 1 220 ? -2.143 -5.238 3.764 1.00 96.88 220 ILE A N 1
ATOM 1733 C CA . ILE A 1 220 ? -1.138 -5.395 2.712 1.00 96.88 220 ILE A CA 1
ATOM 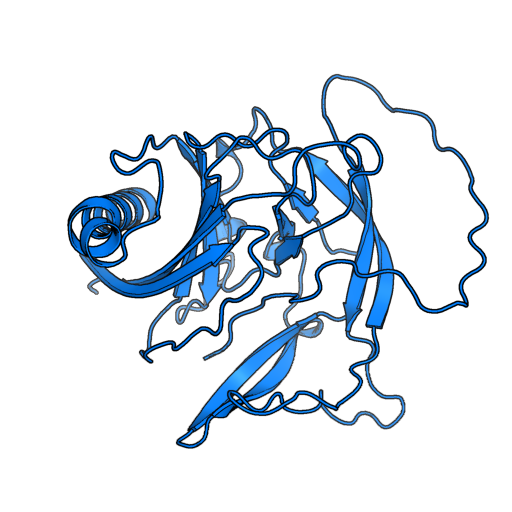1734 C C . ILE A 1 220 ? -0.176 -6.492 3.153 1.00 96.88 220 ILE A C 1
ATOM 1736 O O . ILE A 1 220 ? 0.512 -6.359 4.165 1.00 96.88 220 ILE A O 1
ATOM 1740 N N . LYS A 1 221 ? -0.109 -7.583 2.397 1.00 94.31 221 LYS A N 1
ATOM 1741 C CA . LYS A 1 221 ? 0.818 -8.679 2.661 1.00 94.31 221 LYS A CA 1
ATOM 1742 C C . LYS A 1 221 ? 2.204 -8.289 2.144 1.00 94.31 221 LYS A C 1
ATOM 1744 O O . LYS A 1 221 ? 2.426 -8.183 0.940 1.00 94.31 221 LYS A O 1
ATOM 1749 N N . CYS A 1 222 ? 3.149 -8.055 3.046 1.00 88.94 222 CYS A N 1
ATOM 1750 C CA . CYS A 1 222 ? 4.522 -7.687 2.697 1.00 88.94 222 CYS A CA 1
ATOM 1751 C C . CYS A 1 222 ? 5.459 -8.893 2.616 1.00 88.94 222 CYS A C 1
ATOM 1753 O O . CYS A 1 222 ? 6.433 -8.846 1.866 1.00 88.94 222 CYS A O 1
ATOM 1755 N N . PHE A 1 223 ? 5.179 -9.949 3.378 1.00 88.44 223 PHE A N 1
ATOM 1756 C CA . PHE A 1 223 ? 5.934 -11.198 3.353 1.00 88.44 223 PHE A CA 1
ATOM 1757 C C . PHE A 1 223 ? 5.078 -12.351 3.885 1.00 88.44 223 PHE A C 1
ATOM 1759 O O . PHE A 1 223 ? 4.397 -12.178 4.894 1.00 88.44 223 PHE A O 1
ATOM 1766 N N . ASP A 1 224 ? 5.186 -13.520 3.255 1.00 88.56 224 ASP A N 1
ATOM 1767 C CA . ASP A 1 224 ? 4.626 -14.788 3.716 1.00 88.56 224 ASP A CA 1
ATOM 1768 C C . ASP A 1 224 ? 5.700 -15.881 3.668 1.00 88.56 224 ASP A C 1
ATOM 1770 O O . ASP A 1 224 ? 6.372 -16.076 2.643 1.00 88.56 224 ASP A O 1
ATOM 1774 N N . SER A 1 225 ? 5.894 -16.561 4.799 1.00 87.06 225 SER A N 1
ATOM 1775 C CA . SER A 1 225 ? 6.846 -17.666 4.908 1.00 87.06 225 SER A CA 1
ATOM 1776 C C . SER A 1 225 ? 6.322 -18.950 4.279 1.00 87.06 225 SER A C 1
ATOM 1778 O O . SER A 1 225 ? 7.135 -19.811 3.949 1.00 87.06 225 SER A O 1
ATOM 1780 N N . TRP A 1 226 ? 5.005 -19.082 4.100 1.00 84.19 226 TRP A N 1
ATOM 1781 C CA . TRP A 1 226 ? 4.433 -20.218 3.393 1.00 84.19 226 TRP A CA 1
ATOM 1782 C C . TRP A 1 226 ? 4.480 -19.974 1.882 1.00 84.19 226 TRP A C 1
ATOM 1784 O O . TRP A 1 226 ? 4.286 -18.862 1.387 1.00 84.19 226 TRP A O 1
ATOM 1794 N N . GLU A 1 227 ? 4.791 -21.026 1.137 1.00 82.69 227 GLU A N 1
ATOM 1795 C CA . GLU A 1 227 ? 4.817 -21.033 -0.315 1.00 82.69 227 GLU A CA 1
ATOM 1796 C C . GLU A 1 227 ? 3.994 -22.213 -0.824 1.00 82.69 227 GLU A C 1
ATOM 1798 O O . GLU A 1 227 ? 4.353 -23.372 -0.618 1.00 82.69 227 GLU A O 1
ATOM 1803 N N . HIS A 1 228 ? 2.878 -21.907 -1.477 1.00 83.56 228 HIS A N 1
ATOM 1804 C CA . HIS A 1 228 ? 2.110 -22.860 -2.263 1.00 83.56 228 HIS A CA 1
ATOM 1805 C C . HIS A 1 228 ? 1.440 -22.140 -3.434 1.00 83.56 228 HIS A C 1
ATOM 1807 O O . HIS A 1 228 ? 1.303 -20.914 -3.439 1.00 83.56 228 HIS A O 1
ATOM 1813 N N . GLU A 1 229 ? 1.033 -22.908 -4.441 1.00 83.94 229 GLU A N 1
ATOM 1814 C CA . GLU A 1 229 ? 0.394 -22.368 -5.637 1.00 83.94 229 GLU A CA 1
ATOM 1815 C C . GLU A 1 229 ? -0.859 -21.556 -5.272 1.00 83.94 229 GLU A C 1
ATOM 1817 O O . GLU A 1 229 ? -1.663 -21.967 -4.431 1.00 83.94 229 GLU A O 1
ATOM 1822 N N . GLY A 1 230 ? -0.991 -20.376 -5.881 1.00 84.38 230 GLY A N 1
ATOM 1823 C CA . GLY A 1 230 ? -2.110 -19.458 -5.660 1.00 84.38 230 GLY A CA 1
ATOM 1824 C C . GLY A 1 230 ? -1.993 -18.545 -4.435 1.00 84.38 230 GLY A C 1
ATOM 1825 O O . GLY A 1 230 ? -2.780 -17.606 -4.342 1.00 84.38 230 GLY A O 1
ATOM 1826 N N . LEU A 1 231 ? -1.019 -18.757 -3.537 1.00 91.19 231 LEU A N 1
ATOM 1827 C CA . LEU A 1 231 ? -0.814 -17.884 -2.380 1.00 91.19 231 LEU A CA 1
ATOM 1828 C C . LEU A 1 231 ? 0.020 -16.653 -2.750 1.00 91.19 231 LEU A C 1
ATOM 1830 O O . LEU A 1 231 ? 1.200 -16.740 -3.090 1.00 91.19 231 LEU A O 1
ATOM 1834 N N . ALA A 1 232 ? -0.575 -15.478 -2.604 1.00 92.62 232 ALA A N 1
ATOM 1835 C CA . ALA A 1 232 ? 0.119 -14.209 -2.582 1.00 92.62 232 ALA A CA 1
ATOM 1836 C C . ALA A 1 232 ? 1.110 -14.193 -1.418 1.00 92.62 232 ALA A C 1
ATOM 1838 O O . ALA A 1 232 ? 0.729 -14.391 -0.264 1.00 92.62 232 ALA A O 1
ATOM 1839 N N . ARG A 1 233 ? 2.381 -13.912 -1.718 1.00 91.25 233 ARG A N 1
ATOM 1840 C CA . ARG A 1 233 ? 3.456 -13.873 -0.713 1.00 91.25 233 ARG A CA 1
ATOM 1841 C C . ARG A 1 233 ? 3.899 -12.467 -0.349 1.00 91.25 233 ARG A C 1
ATOM 1843 O O . ARG A 1 233 ? 4.476 -12.261 0.713 1.00 91.25 233 ARG A O 1
ATOM 1850 N N . ARG A 1 234 ? 3.714 -11.519 -1.263 1.00 91.38 234 ARG A N 1
ATOM 1851 C CA . ARG A 1 234 ? 4.113 -10.117 -1.123 1.00 91.38 234 ARG A CA 1
ATOM 1852 C C . ARG A 1 234 ? 3.471 -9.287 -2.226 1.00 91.38 234 ARG A C 1
ATOM 1854 O O . ARG A 1 234 ? 3.246 -9.810 -3.314 1.00 91.38 234 ARG A O 1
ATOM 1861 N N . VAL A 1 235 ? 3.227 -8.007 -1.960 1.00 94.31 235 VAL A N 1
ATOM 1862 C CA . VAL A 1 235 ? 2.754 -7.055 -2.973 1.00 94.31 235 VAL A CA 1
ATOM 1863 C C . VAL A 1 235 ? 3.527 -5.739 -2.938 1.00 94.31 235 VAL A C 1
ATOM 1865 O O . VAL A 1 235 ? 3.691 -5.143 -1.866 1.00 94.31 235 VAL A O 1
ATOM 1868 N N . PRO A 1 236 ? 3.983 -5.242 -4.101 1.00 94.62 236 PRO A N 1
ATOM 1869 C CA . PRO A 1 236 ? 4.397 -3.856 -4.243 1.00 94.62 236 PRO A CA 1
ATOM 1870 C C . PRO A 1 236 ? 3.263 -2.886 -3.919 1.00 94.62 236 PRO A C 1
ATOM 1872 O O . PRO A 1 236 ? 2.115 -3.095 -4.306 1.00 94.62 236 PRO A O 1
ATOM 1875 N N . HIS A 1 237 ? 3.601 -1.787 -3.257 1.00 94.56 237 HIS A N 1
ATOM 1876 C CA . HIS A 1 237 ? 2.684 -0.680 -3.019 1.00 94.56 237 HIS A CA 1
ATOM 1877 C C . HIS A 1 237 ? 3.440 0.652 -3.016 1.00 94.56 237 HIS A C 1
ATOM 1879 O O . HIS A 1 237 ? 4.632 0.699 -2.696 1.00 94.56 237 HIS A O 1
ATOM 1885 N N . SER A 1 238 ? 2.751 1.719 -3.417 1.00 88.38 238 SER A N 1
ATOM 1886 C CA . SER A 1 238 ? 3.296 3.074 -3.563 1.00 88.38 238 SER A CA 1
ATOM 1887 C C . SER A 1 238 ? 2.197 4.121 -3.397 1.00 88.38 238 SER A C 1
ATOM 1889 O O . SER A 1 238 ? 1.013 3.815 -3.508 1.00 88.38 238 SER A O 1
ATOM 1891 N N . ALA A 1 239 ? 2.580 5.381 -3.193 1.00 89.44 239 ALA A N 1
ATOM 1892 C CA . ALA A 1 239 ? 1.705 6.487 -3.572 1.00 89.44 239 ALA A CA 1
ATOM 1893 C C . ALA A 1 239 ? 1.717 6.674 -5.099 1.00 89.44 239 ALA A C 1
ATOM 1895 O O . ALA A 1 239 ? 2.702 6.320 -5.754 1.00 89.44 239 ALA A O 1
ATOM 1896 N N . PHE A 1 240 ? 0.664 7.269 -5.652 1.00 91.06 240 PHE A N 1
ATOM 1897 C CA . PHE A 1 240 ? 0.644 7.737 -7.038 1.00 91.06 240 PHE A CA 1
ATOM 1898 C C . PHE A 1 240 ? -0.064 9.084 -7.152 1.00 91.06 240 PHE A C 1
ATOM 1900 O O . PHE A 1 240 ? -0.841 9.457 -6.274 1.00 91.06 240 PHE A O 1
ATOM 1907 N N . VAL A 1 241 ? 0.203 9.803 -8.243 1.00 91.19 241 VAL A N 1
ATOM 1908 C CA . VAL A 1 241 ? -0.439 11.092 -8.516 1.00 91.19 241 VAL A CA 1
ATOM 1909 C C . VAL A 1 241 ? -1.734 10.867 -9.278 1.00 91.19 241 VAL A C 1
ATOM 1911 O O . VAL A 1 241 ? -1.729 10.292 -10.370 1.00 91.19 241 VAL A O 1
ATOM 1914 N N . ASP A 1 242 ? -2.820 11.371 -8.708 1.00 95.06 242 ASP A N 1
ATOM 1915 C CA . ASP A 1 242 ? -4.069 11.628 -9.406 1.00 95.06 242 ASP A CA 1
ATOM 1916 C C . ASP A 1 242 ? -4.167 13.127 -9.700 1.00 95.06 242 ASP A C 1
ATOM 1918 O O . ASP A 1 242 ? -4.403 13.940 -8.803 1.00 95.06 242 ASP A O 1
ATOM 1922 N N . GLU A 1 243 ? -3.957 13.494 -10.964 1.00 95.06 243 GLU A N 1
ATOM 1923 C CA . GLU A 1 243 ? -3.966 14.890 -11.415 1.00 95.06 243 GLU A CA 1
ATOM 1924 C C . GLU A 1 243 ? -5.307 15.584 -11.126 1.00 95.06 243 GLU A C 1
ATOM 1926 O O . GLU A 1 243 ? -5.339 16.796 -10.915 1.00 95.06 243 GLU A O 1
ATOM 1931 N N . ALA A 1 244 ? -6.417 14.836 -11.067 1.00 95.56 244 ALA A N 1
ATOM 1932 C CA . ALA A 1 244 ? -7.729 15.403 -10.763 1.00 95.56 244 ALA A CA 1
ATOM 1933 C C . ALA A 1 244 ? -7.858 15.859 -9.298 1.00 95.56 244 ALA A C 1
ATOM 1935 O O . ALA A 1 244 ? -8.697 16.709 -8.996 1.00 95.56 244 ALA A O 1
ATOM 1936 N N . GLU A 1 245 ? -7.027 15.326 -8.398 1.00 96.00 245 GLU A N 1
ATOM 1937 C CA . GLU A 1 245 ? -7.097 15.555 -6.951 1.00 96.00 245 GLU A CA 1
ATOM 1938 C C . GLU A 1 245 ? -5.823 16.211 -6.382 1.00 96.00 245 GLU A C 1
ATOM 1940 O O . GLU A 1 245 ? -5.683 16.367 -5.167 1.00 96.00 245 GLU A O 1
ATOM 1945 N N . GLU A 1 246 ? -4.890 16.658 -7.230 1.00 88.94 246 GLU A N 1
ATOM 1946 C CA . GLU A 1 246 ? -3.608 17.240 -6.800 1.00 88.94 246 GLU A CA 1
ATOM 1947 C C . GLU A 1 246 ? -3.778 18.504 -5.932 1.00 88.94 246 GLU A C 1
ATOM 1949 O O . GLU A 1 246 ? -2.961 18.784 -5.048 1.00 88.94 246 GLU A O 1
ATOM 1954 N N . GLY A 1 247 ? -4.864 19.251 -6.144 1.00 90.56 247 GLY A N 1
ATOM 1955 C CA . GLY A 1 247 ? -5.212 20.442 -5.364 1.00 90.56 247 GLY A CA 1
ATOM 1956 C C . GLY A 1 247 ? -5.818 20.158 -3.984 1.00 90.56 247 GLY A C 1
ATOM 1957 O O . GLY A 1 247 ? -6.122 21.102 -3.256 1.00 90.56 247 GLY A O 1
ATOM 1958 N N . ARG A 1 248 ? -6.039 18.889 -3.619 1.00 93.94 248 ARG A N 1
ATOM 1959 C CA . ARG A 1 248 ? -6.638 18.508 -2.332 1.00 93.94 248 ARG A CA 1
ATOM 1960 C C . ARG A 1 248 ? -5.607 18.483 -1.206 1.00 93.94 248 ARG A C 1
ATOM 1962 O O . ARG A 1 248 ? -4.398 18.575 -1.419 1.00 93.94 248 ARG A O 1
ATOM 1969 N N . GLU A 1 249 ? -6.117 18.357 0.016 1.00 90.88 249 GLU A N 1
ATOM 1970 C CA . GLU A 1 249 ? -5.300 18.213 1.219 1.00 90.88 249 GLU A CA 1
ATOM 1971 C C . GLU A 1 249 ? -4.356 17.012 1.110 1.00 90.88 249 GLU A C 1
ATOM 1973 O O . GLU A 1 249 ? -4.713 15.968 0.558 1.00 90.88 249 GLU A O 1
ATOM 1978 N N . ALA A 1 250 ? -3.147 17.167 1.651 1.00 89.00 250 ALA A N 1
ATOM 1979 C CA . ALA A 1 250 ? -2.168 16.095 1.683 1.00 89.00 250 ALA A CA 1
ATOM 1980 C C . ALA A 1 250 ? -2.679 14.902 2.501 1.00 89.00 250 ALA A C 1
ATOM 1982 O O . ALA A 1 250 ? -3.353 15.056 3.520 1.00 89.00 250 ALA A O 1
ATOM 1983 N N . ARG A 1 251 ? -2.309 13.698 2.063 1.00 89.88 251 ARG A N 1
ATOM 1984 C CA . ARG A 1 251 ? -2.663 12.451 2.739 1.00 89.88 251 ARG A CA 1
ATOM 1985 C C . ARG A 1 251 ? -2.152 12.405 4.175 1.00 89.88 251 ARG A C 1
ATOM 1987 O O . ARG A 1 251 ? -0.953 12.552 4.419 1.00 89.88 251 ARG A O 1
ATOM 1994 N N . GLU A 1 252 ? -3.052 12.030 5.079 1.00 92.69 252 GLU A N 1
ATOM 1995 C CA . GLU A 1 252 ? -2.733 11.646 6.452 1.00 92.69 252 GLU A CA 1
ATOM 1996 C C . GLU A 1 252 ? -3.118 10.184 6.695 1.00 92.69 252 GLU A C 1
ATOM 1998 O O . GLU A 1 252 ? -4.26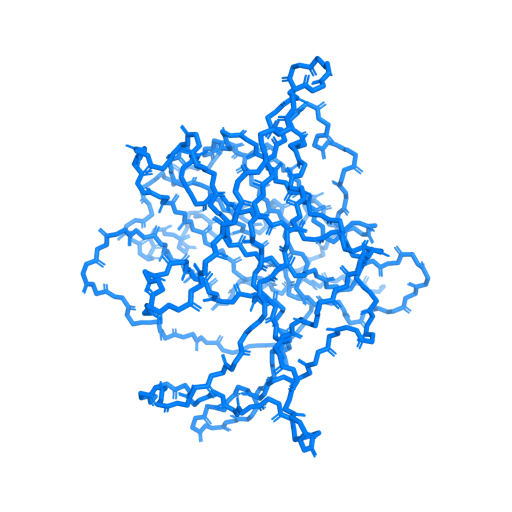0 9.784 6.460 1.00 92.69 252 GLU A O 1
ATOM 2003 N N . SER A 1 253 ? -2.170 9.367 7.151 1.00 93.25 253 SER A N 1
ATOM 2004 C CA . SER A 1 253 ? -2.380 7.926 7.341 1.00 93.25 253 SER A CA 1
ATOM 2005 C C . SER A 1 253 ? -1.510 7.362 8.455 1.00 93.25 253 SER A C 1
ATOM 2007 O O . SER A 1 253 ? -0.417 7.871 8.701 1.00 93.25 253 SER A O 1
ATOM 2009 N N . ILE A 1 254 ? -1.941 6.251 9.042 1.00 94.81 254 ILE A N 1
ATOM 2010 C CA . ILE A 1 254 ? -1.128 5.407 9.918 1.00 94.81 254 ILE A CA 1
ATOM 2011 C C . ILE A 1 254 ? -0.936 4.031 9.273 1.00 94.81 254 ILE A C 1
ATOM 2013 O O . ILE A 1 254 ? -1.871 3.450 8.724 1.00 94.81 254 ILE A O 1
ATOM 2017 N N . GLU A 1 255 ? 0.286 3.515 9.339 1.00 94.50 255 GLU A N 1
ATOM 2018 C CA . GLU A 1 255 ? 0.635 2.147 8.963 1.00 94.50 255 GLU A CA 1
ATOM 2019 C C . GLU A 1 255 ? 1.124 1.411 10.207 1.00 94.50 255 GLU A C 1
ATOM 2021 O O . GLU A 1 255 ? 2.156 1.774 10.766 1.00 94.50 255 GLU A O 1
ATOM 2026 N N . VAL A 1 256 ? 0.397 0.385 10.640 1.00 95.06 256 VAL A N 1
ATOM 2027 C CA . VAL A 1 256 ? 0.841 -0.530 11.701 1.00 95.06 256 VAL A CA 1
ATOM 2028 C C . VAL A 1 256 ? 1.467 -1.756 11.052 1.00 95.06 256 VAL A C 1
ATOM 2030 O O . VAL A 1 256 ? 0.964 -2.234 10.037 1.00 95.06 256 VAL A O 1
ATOM 2033 N N . ARG A 1 257 ? 2.559 -2.272 11.620 1.00 93.38 257 ARG A N 1
ATOM 2034 C CA . ARG A 1 257 ? 3.251 -3.461 11.110 1.00 93.38 257 ARG A CA 1
ATOM 2035 C C . ARG A 1 257 ? 3.159 -4.595 12.108 1.00 93.38 257 ARG A C 1
ATOM 2037 O O . ARG A 1 257 ? 3.557 -4.450 13.269 1.00 93.38 257 ARG A O 1
ATOM 2044 N N . ALA A 1 258 ? 2.655 -5.726 11.634 1.00 92.56 258 ALA A N 1
ATOM 2045 C CA . ALA A 1 258 ? 2.419 -6.890 12.463 1.00 92.56 258 ALA A CA 1
ATOM 2046 C C . ALA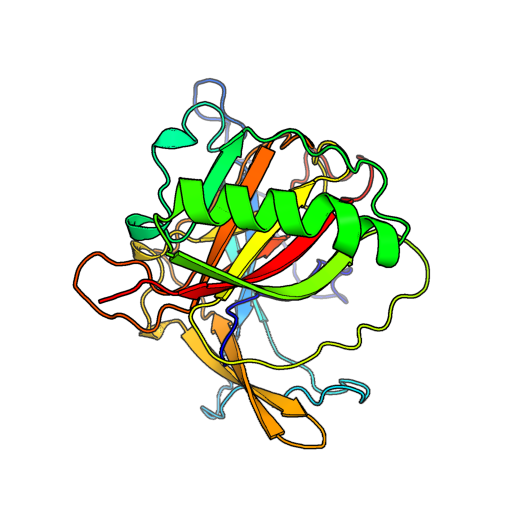 A 1 258 ? 3.032 -8.153 11.867 1.00 92.56 258 ALA A C 1
ATOM 2048 O O . ALA A 1 258 ? 3.055 -8.344 10.651 1.00 92.56 258 ALA A O 1
ATOM 2049 N N . LEU A 1 259 ? 3.495 -9.022 12.758 1.00 92.44 259 LEU A N 1
ATOM 2050 C CA . LEU A 1 259 ? 3.766 -10.418 12.474 1.00 92.44 259 LEU A CA 1
ATOM 2051 C C . LEU A 1 259 ? 2.528 -11.244 12.789 1.00 92.44 259 LEU A C 1
ATOM 2053 O O . LEU A 1 259 ? 1.914 -11.054 13.839 1.00 92.44 259 LEU A O 1
ATOM 2057 N N . VAL A 1 260 ? 2.185 -12.158 11.890 1.00 92.06 260 VAL A N 1
ATOM 2058 C CA . VAL A 1 260 ? 0.973 -12.977 11.982 1.00 92.06 260 VAL A CA 1
ATOM 2059 C C . VAL A 1 260 ? 1.369 -14.446 12.105 1.00 92.06 260 VAL A C 1
ATOM 2061 O O . VAL A 1 260 ? 2.160 -14.938 11.312 1.00 92.06 260 VAL A O 1
ATOM 2064 N N . PHE A 1 261 ? 0.871 -15.157 13.112 1.00 92.25 261 PHE A N 1
ATOM 2065 C CA . PHE A 1 261 ? 1.239 -16.554 13.346 1.00 92.25 261 PHE A CA 1
ATOM 2066 C C . PHE A 1 261 ? -0.006 -17.431 13.433 1.00 92.25 261 PHE A C 1
ATOM 2068 O O . PHE A 1 261 ? -0.952 -17.115 14.161 1.00 92.25 261 PHE A O 1
ATOM 2075 N N . TYR A 1 262 ? 0.046 -18.545 12.714 1.00 88.69 262 TYR A N 1
ATOM 2076 C CA . TYR A 1 262 ? -0.947 -19.609 12.730 1.00 88.69 262 TYR A CA 1
ATOM 2077 C C . TYR A 1 262 ? -0.373 -20.772 13.533 1.00 88.69 262 TYR A C 1
ATOM 2079 O O . TYR A 1 262 ? 0.813 -21.083 13.391 1.00 88.69 262 TYR A O 1
ATOM 2087 N N . ASP A 1 263 ? -1.187 -21.365 14.395 1.00 82.69 263 ASP A N 1
ATOM 2088 C CA . ASP A 1 263 ? -0.839 -22.638 15.018 1.00 82.69 263 ASP A CA 1
ATOM 2089 C C . ASP A 1 263 ? -0.995 -23.751 13.959 1.00 82.69 263 ASP A C 1
ATOM 2091 O O . ASP A 1 263 ? -1.888 -23.675 13.111 1.00 82.69 263 ASP A O 1
ATOM 2095 N N . GLU A 1 264 ? -0.098 -24.741 13.977 1.00 58.00 264 GLU A N 1
ATOM 2096 C CA . GLU A 1 264 ? -0.196 -25.951 13.138 1.00 58.00 264 GLU A CA 1
ATOM 2097 C C . GLU A 1 264 ? -1.289 -26.910 13.630 1.00 58.00 264 GLU A C 1
ATOM 2099 O O . GLU A 1 264 ? -1.442 -27.061 14.868 1.00 58.00 264 GLU A O 1
#

Radius of gyration: 18.43 Å; Cα contacts (8 Å, |Δi|>4): 552; chains: 1; bounding box: 46×46×51 Å

InterPro domains:
  IPR044053 Hydroxylase/desaturase AsaB-like [NF041278] (152-262)
  IPR044053 Hydroxylase/desaturase AsaB-like [PTHR34598] (150-263)

pLDDT: mean 82.13, std 22.09, range [26.44, 98.56]

Mean predicted aligned error: 8.8 Å

Organism: Venturia inaequalis (NCBI:txid5025)

Secondary structure (DSSP, 8-state):
---B----------S------------SSS---EEEEEEEE---TT-PPPPPEETTS-------EEEEEEEEEE-TT-GGG--HHHHSEEEEE---S--S---HHHIIIIIHHHHHHHHHHHH--SEEEEEEEEEE-S-S----------S-EEEEEEESS---SS-EEEE-GGGS-GGGEEEEEEE-SS-EEEEEEE---TT--EEE-TT--TTEEEEEEEE-S---TT------EEE---TTTTTSPPP-EEEEEEEEE---

Foldseek 3Di:
DAFQEPPDDDDDDDDDDDDDDDDDDDDDDDWDKFWFKDKFFDADPVRDAFEAAEAPDDDPDDGDIDIDTDIATACVPPQVVAACFQFQKGKDFAAAPDQPPPDPVCCVVGVVVVVQVVCCVRPVFPDKDWFDKDWDDPDDDDRDDTDDDDAWKKKKKAFSAFDAFQFKKKWGQVQADCVQWGWHWYHYPVDIDTYTTGHDDPSTHIYTHHRGGRRMIMIGGRAHPDDDPSTRGGIYMGTTGRPVRNPDHDTIMMMIMMHTHHDD